Protein AF-A0AA91Q1W9-F1 (afdb_monomer_lite)

pLDDT: mean 85.33, std 10.31, range [51.16, 96.44]

Structure (mmCIF, N/CA/C/O backbone):
data_AF-A0AA91Q1W9-F1
#
_entry.id   AF-A0AA91Q1W9-F1
#
loop_
_atom_site.group_PDB
_atom_site.id
_atom_site.type_symbol
_atom_site.label_atom_id
_atom_site.label_alt_id
_atom_site.label_comp_id
_atom_site.label_asym_id
_atom_site.label_entity_id
_atom_site.label_seq_id
_atom_site.pdbx_PDB_ins_code
_atom_site.Cartn_x
_atom_site.Cartn_y
_atom_site.Cartn_z
_atom_site.occupancy
_atom_site.B_iso_or_equiv
_atom_site.auth_seq_id
_atom_site.auth_comp_id
_atom_site.auth_asym_id
_atom_site.auth_atom_id
_atom_site.pdbx_PDB_model_num
ATOM 1 N N . MET A 1 1 ? -7.727 -12.921 19.179 1.00 54.59 1 MET A N 1
ATOM 2 C CA . MET A 1 1 ? -7.807 -12.784 17.707 1.00 54.59 1 MET A CA 1
ATOM 3 C C . MET A 1 1 ? -8.054 -11.316 17.410 1.00 54.59 1 MET A C 1
ATOM 5 O O . MET A 1 1 ? -8.908 -10.741 18.074 1.00 54.59 1 MET A O 1
ATOM 9 N N . SER A 1 2 ? -7.271 -10.678 16.538 1.00 79.62 2 SER A N 1
ATOM 10 C CA . SER A 1 2 ? -7.453 -9.243 16.263 1.00 79.62 2 SER A CA 1
ATOM 11 C C . SER A 1 2 ? -8.726 -9.004 15.442 1.00 79.62 2 SER A C 1
ATOM 13 O O . SER A 1 2 ? -9.143 -9.869 14.672 1.00 79.62 2 SER A O 1
ATOM 15 N N . ARG A 1 3 ? -9.345 -7.824 15.573 1.00 85.56 3 ARG A N 1
ATOM 16 C CA . ARG A 1 3 ? -10.539 -7.447 14.789 1.00 85.56 3 ARG A CA 1
ATOM 17 C C . ARG A 1 3 ? -10.291 -7.540 13.273 1.00 85.56 3 ARG A C 1
ATOM 19 O O . ARG A 1 3 ? -11.150 -8.005 12.529 1.00 85.56 3 ARG A O 1
ATOM 26 N N . LEU A 1 4 ? -9.075 -7.211 12.827 1.00 86.50 4 LEU A N 1
ATOM 27 C CA . LEU A 1 4 ? -8.648 -7.368 11.432 1.00 86.50 4 LEU A CA 1
ATOM 28 C C . LEU A 1 4 ? -8.658 -8.835 10.977 1.00 86.50 4 LEU A C 1
ATOM 30 O O . LEU A 1 4 ? -9.157 -9.128 9.895 1.00 86.50 4 LEU A O 1
ATOM 34 N N . GLN A 1 5 ? -8.182 -9.769 11.811 1.00 84.12 5 GLN A N 1
ATOM 35 C CA . GLN A 1 5 ? -8.227 -11.205 11.501 1.00 84.12 5 GLN A CA 1
ATOM 36 C C . GLN A 1 5 ? -9.667 -11.715 11.360 1.00 84.12 5 GLN A C 1
ATOM 38 O O . GLN A 1 5 ? -9.945 -12.504 10.457 1.00 84.12 5 GLN A O 1
ATOM 43 N N . VAL A 1 6 ? -10.585 -11.239 12.210 1.00 88.12 6 VAL A N 1
ATOM 44 C CA . VAL A 1 6 ? -12.018 -11.569 12.115 1.00 88.12 6 VAL A CA 1
ATOM 45 C C . VAL A 1 6 ? -12.589 -11.101 10.775 1.00 88.12 6 VAL A C 1
ATOM 47 O O . VAL A 1 6 ? -13.261 -11.873 10.091 1.00 88.12 6 VAL A O 1
ATOM 50 N N . CYS A 1 7 ? -12.266 -9.877 10.349 1.00 89.38 7 CYS A N 1
ATOM 51 C CA . CYS A 1 7 ? -12.700 -9.345 9.055 1.00 89.38 7 CYS A CA 1
ATOM 52 C C . CYS A 1 7 ? -12.178 -10.185 7.885 1.00 89.38 7 CYS A C 1
ATOM 54 O O . CYS A 1 7 ? -12.946 -10.540 6.989 1.00 89.38 7 CYS A O 1
ATOM 56 N N . SER A 1 8 ? -10.897 -10.566 7.909 1.00 89.06 8 SER A N 1
ATOM 57 C CA . SER A 1 8 ? -10.326 -11.405 6.856 1.00 89.06 8 SER A CA 1
ATOM 58 C C . SER A 1 8 ? -10.985 -12.786 6.797 1.00 89.06 8 SER A C 1
ATOM 60 O O . SER A 1 8 ? -11.241 -13.296 5.708 1.00 89.06 8 SER A O 1
ATOM 62 N N . GLN A 1 9 ? -11.298 -13.390 7.948 1.00 89.19 9 GLN A N 1
ATOM 63 C CA . GLN A 1 9 ? -11.997 -14.678 8.015 1.00 89.19 9 GLN A CA 1
ATOM 64 C C . GLN A 1 9 ? -13.442 -14.584 7.518 1.00 89.19 9 GLN A C 1
ATOM 66 O O . GLN A 1 9 ? -13.890 -15.479 6.796 1.00 89.19 9 GLN A O 1
ATOM 71 N N . LYS A 1 10 ? -14.160 -13.504 7.852 1.00 92.00 10 LYS A N 1
ATOM 72 C CA . LYS A 1 10 ? -15.506 -13.231 7.324 1.00 92.00 10 LYS A CA 1
ATOM 73 C C . LYS A 1 10 ? -15.481 -13.103 5.801 1.00 92.00 10 LYS A C 1
ATOM 75 O O . LYS A 1 10 ? -16.259 -13.777 5.127 1.00 92.00 10 LYS A O 1
ATOM 80 N N . ALA A 1 11 ? -14.536 -12.332 5.261 1.00 92.31 11 ALA A N 1
ATOM 81 C CA . ALA A 1 11 ? -14.350 -12.190 3.820 1.00 92.31 11 ALA A CA 1
ATOM 82 C C . ALA A 1 11 ? -14.026 -13.539 3.154 1.00 92.31 11 ALA A C 1
ATOM 84 O O . ALA A 1 11 ? -14.711 -13.939 2.216 1.00 92.31 11 ALA A O 1
ATOM 85 N N . ALA A 1 12 ? -13.045 -14.285 3.672 1.00 91.56 12 ALA A N 1
ATOM 86 C CA . ALA A 1 12 ? -12.672 -15.595 3.136 1.00 91.56 12 ALA A CA 1
ATOM 87 C C . ALA A 1 12 ? -13.839 -16.598 3.175 1.00 91.56 12 ALA A C 1
ATOM 89 O O . ALA A 1 12 ? -14.065 -17.328 2.212 1.00 91.56 12 ALA A O 1
ATOM 90 N N . SER A 1 13 ? -14.624 -16.601 4.256 1.00 92.00 13 SER A N 1
ATOM 91 C CA . SER A 1 13 ? -15.801 -17.467 4.394 1.00 92.00 13 SER A CA 1
ATOM 92 C C . SER A 1 13 ? -16.900 -17.100 3.395 1.00 92.00 13 SER A C 1
ATOM 94 O O . SER A 1 13 ? -17.486 -17.989 2.775 1.00 92.00 13 SER A O 1
ATOM 96 N N . ALA A 1 14 ? -17.147 -15.803 3.184 1.00 92.94 14 ALA A N 1
ATOM 97 C CA . ALA A 1 14 ? -18.101 -15.322 2.187 1.00 92.94 14 ALA A CA 1
ATOM 98 C C . ALA A 1 14 ? -17.680 -15.715 0.762 1.00 92.94 14 ALA A C 1
ATOM 100 O O . ALA A 1 14 ? -18.503 -16.218 -0.007 1.00 92.94 14 ALA A O 1
ATOM 101 N N . ILE A 1 15 ? -16.392 -15.561 0.435 1.00 93.38 15 ILE A N 1
ATOM 102 C CA . ILE A 1 15 ? -15.821 -15.991 -0.848 1.00 93.38 15 ILE A CA 1
ATOM 103 C C . ILE A 1 15 ? -15.999 -17.501 -1.024 1.00 93.38 15 ILE A C 1
ATOM 105 O O . ILE A 1 15 ? -16.550 -17.931 -2.033 1.00 93.38 15 ILE A O 1
ATOM 109 N N . LYS A 1 16 ? -15.611 -18.303 -0.026 1.00 91.56 16 LYS A N 1
ATOM 110 C CA . LYS A 1 16 ? -15.709 -19.769 -0.061 1.00 91.56 16 LYS A CA 1
ATOM 111 C C . LYS A 1 16 ? -17.143 -20.270 -0.225 1.00 91.56 16 LYS A C 1
ATOM 113 O O . LYS A 1 16 ? -17.362 -21.252 -0.925 1.00 91.56 16 LYS A O 1
ATOM 118 N N . SER A 1 17 ? -18.104 -19.612 0.420 1.00 92.69 17 SER A N 1
ATOM 119 C CA . SER A 1 17 ? -19.525 -19.961 0.333 1.00 92.69 17 SER A CA 1
ATOM 120 C C . SER A 1 17 ? -20.112 -19.660 -1.051 1.00 92.69 17 SER A C 1
ATOM 122 O O . SER A 1 17 ? -20.881 -20.460 -1.579 1.00 92.69 17 SER A O 1
ATOM 124 N N . LYS A 1 18 ? -19.750 -18.518 -1.652 1.00 93.06 18 LYS A N 1
ATOM 125 C CA . LYS A 1 18 ? -20.304 -18.071 -2.941 1.00 93.06 18 LYS A CA 1
ATOM 126 C C . LYS A 1 18 ? -19.566 -18.611 -4.162 1.00 93.06 18 LYS A C 1
ATOM 128 O O . LYS A 1 18 ? -20.199 -18.776 -5.200 1.00 93.06 18 LYS A O 1
ATOM 133 N N . PHE A 1 19 ? -18.272 -18.885 -4.032 1.00 91.44 19 PHE A N 1
ATOM 134 C CA . PHE A 1 19 ? -17.417 -19.402 -5.098 1.00 91.44 19 PHE A CA 1
ATOM 135 C C . PHE A 1 19 ? -16.536 -20.551 -4.582 1.00 91.44 19 PHE A C 1
ATOM 137 O O . PHE A 1 19 ? -15.323 -20.377 -4.393 1.00 91.44 19 PHE A O 1
ATOM 144 N N . PRO A 1 20 ? -17.116 -21.734 -4.307 1.00 88.44 20 PRO A N 1
ATOM 145 C CA . PRO A 1 20 ? -16.368 -22.881 -3.798 1.00 88.44 20 PRO A CA 1
ATOM 146 C C . PRO A 1 20 ? -15.177 -23.271 -4.683 1.00 88.44 20 PRO A C 1
ATOM 148 O O . PRO A 1 20 ? -14.138 -23.684 -4.165 1.00 88.44 20 PRO A O 1
ATOM 151 N N . GLU A 1 21 ? -15.298 -23.078 -5.997 1.00 88.12 21 GLU A N 1
ATOM 152 C CA . GLU A 1 21 ? -14.270 -23.349 -7.001 1.00 88.12 21 GLU A CA 1
ATOM 153 C C . GLU A 1 21 ? -13.035 -22.448 -6.879 1.00 88.12 21 GLU A C 1
ATOM 155 O O . GLU A 1 21 ? -11.972 -22.786 -7.394 1.00 88.12 21 GLU A O 1
ATOM 160 N N . LEU A 1 22 ? -13.129 -21.300 -6.197 1.00 89.06 22 LEU A N 1
ATOM 161 C CA . LEU A 1 22 ? -11.956 -20.455 -5.957 1.00 89.06 22 LEU A CA 1
ATOM 162 C C . LEU A 1 22 ? -11.038 -21.020 -4.879 1.00 89.06 22 LEU A C 1
ATOM 164 O O . LEU A 1 22 ? -9.878 -20.633 -4.843 1.00 89.06 22 LEU A O 1
ATOM 168 N N . ASN A 1 23 ? -11.504 -21.944 -4.034 1.00 83.62 23 ASN A N 1
ATOM 169 C CA . ASN A 1 23 ? -10.639 -22.554 -3.018 1.00 83.62 23 ASN A CA 1
ATOM 170 C C . ASN A 1 23 ? -9.586 -23.486 -3.620 1.00 83.62 23 ASN A C 1
ATOM 172 O O . ASN A 1 23 ? -8.548 -23.685 -3.004 1.00 83.62 23 ASN A O 1
ATOM 176 N N . SER A 1 24 ? -9.865 -24.083 -4.782 1.00 84.81 24 SER A N 1
ATOM 177 C CA . SER A 1 24 ? -8.887 -24.900 -5.503 1.00 84.81 24 SER A CA 1
ATOM 178 C C . SER A 1 24 ? -8.031 -24.073 -6.458 1.00 84.81 24 SER A C 1
ATOM 180 O O . SER A 1 24 ? -6.938 -24.495 -6.783 1.00 84.81 24 SER A O 1
ATOM 182 N N . ARG A 1 25 ? -8.520 -22.909 -6.911 1.00 87.81 25 ARG A N 1
ATOM 183 C CA . ARG A 1 25 ? -7.816 -22.048 -7.880 1.00 87.81 25 ARG A CA 1
ATOM 184 C C . ARG A 1 25 ? -6.869 -21.042 -7.236 1.00 87.81 25 ARG A C 1
ATOM 186 O O . ARG A 1 25 ? -5.937 -20.568 -7.888 1.00 87.81 25 ARG A O 1
ATOM 193 N N . TYR A 1 26 ? -7.173 -20.651 -6.002 1.00 88.94 26 TYR A N 1
ATOM 194 C CA . TYR A 1 26 ? -6.469 -19.606 -5.279 1.00 88.94 26 TYR A CA 1
ATOM 195 C C . TYR A 1 26 ? -5.996 -20.100 -3.916 1.00 88.94 26 TYR A C 1
ATOM 197 O O . TYR A 1 26 ? -6.785 -20.612 -3.120 1.00 88.94 26 TYR A O 1
ATOM 205 N N . ASP A 1 27 ? -4.728 -19.840 -3.622 1.00 86.50 27 ASP A N 1
ATOM 206 C CA . ASP A 1 27 ? -4.160 -19.969 -2.290 1.00 86.50 27 ASP A CA 1
ATOM 207 C C . ASP A 1 27 ? -4.402 -18.670 -1.520 1.00 86.50 27 ASP A C 1
ATOM 209 O O . ASP A 1 27 ? -3.945 -17.588 -1.897 1.00 86.50 27 ASP A O 1
ATOM 213 N N . TRP A 1 28 ? -5.188 -18.768 -0.448 1.00 86.06 28 TRP A N 1
ATOM 214 C CA . TRP A 1 28 ? -5.606 -17.620 0.352 1.00 86.06 28 TRP A CA 1
ATOM 215 C C . TRP A 1 28 ? -4.683 -17.415 1.561 1.00 86.06 28 TRP A C 1
ATOM 217 O O . TRP A 1 28 ? -4.539 -18.289 2.422 1.00 86.06 28 TRP A O 1
ATOM 227 N N . HIS A 1 29 ? -4.100 -16.223 1.648 1.00 83.62 29 HIS A N 1
ATOM 228 C CA . HIS A 1 29 ? -3.150 -15.788 2.666 1.00 83.62 29 HIS A CA 1
ATOM 229 C C . HIS A 1 29 ? -3.719 -14.622 3.469 1.00 83.62 29 HIS A C 1
ATOM 231 O O . HIS A 1 29 ? -4.164 -13.624 2.906 1.00 83.62 29 HIS A O 1
ATOM 237 N N . PHE A 1 30 ? -3.673 -14.727 4.794 1.00 79.12 30 PHE A N 1
ATOM 238 C CA . PHE A 1 30 ? -4.097 -13.664 5.700 1.00 79.12 30 PHE A CA 1
ATOM 239 C C . PHE A 1 30 ? -2.894 -12.818 6.114 1.00 79.12 30 PHE A C 1
ATOM 241 O O . PHE A 1 30 ? -1.876 -13.370 6.538 1.00 79.12 30 PHE A O 1
ATOM 248 N N . ALA A 1 31 ? -3.027 -11.493 6.079 1.00 68.88 31 ALA A N 1
ATOM 249 C CA . ALA A 1 31 ? -2.034 -10.623 6.696 1.00 68.88 31 ALA A CA 1
ATOM 250 C C . ALA A 1 31 ? -1.954 -10.927 8.208 1.00 68.88 31 ALA A C 1
ATOM 252 O O . ALA A 1 31 ? -2.976 -11.049 8.888 1.00 68.88 31 ALA A O 1
ATOM 253 N N . GLY A 1 32 ? -0.740 -11.107 8.732 1.00 62.75 32 GLY A N 1
ATOM 254 C CA . GLY A 1 32 ? -0.496 -11.519 10.117 1.00 62.75 32 GLY A CA 1
ATOM 255 C C . GLY A 1 32 ? -0.615 -13.025 10.393 1.00 62.75 32 GLY A C 1
ATOM 256 O O . GLY A 1 32 ? -0.439 -13.434 11.540 1.00 62.75 32 GLY A O 1
ATOM 257 N N . ALA A 1 33 ? -0.894 -13.870 9.393 1.00 64.19 33 ALA A N 1
ATOM 258 C CA . ALA A 1 33 ? -0.722 -15.313 9.547 1.00 64.19 33 ALA A CA 1
ATOM 259 C C . ALA A 1 33 ? 0.753 -15.683 9.334 1.00 64.19 33 ALA A C 1
ATOM 261 O O . ALA A 1 33 ? 1.313 -15.438 8.269 1.00 64.19 33 ALA A O 1
ATOM 262 N N . ASN A 1 34 ? 1.380 -16.321 10.326 1.00 56.62 34 ASN A N 1
ATOM 263 C CA . ASN A 1 34 ? 2.721 -16.891 10.179 1.00 56.62 34 ASN A CA 1
ATOM 264 C C . ASN A 1 34 ? 2.658 -18.135 9.281 1.00 56.62 34 ASN A C 1
ATOM 266 O O . ASN A 1 34 ? 2.634 -19.263 9.772 1.00 56.62 34 ASN A O 1
ATOM 270 N N . ARG A 1 35 ? 2.590 -17.944 7.958 1.00 58.09 35 ARG A N 1
ATOM 271 C CA . ARG A 1 35 ? 2.769 -19.029 6.988 1.00 58.09 35 ARG A CA 1
ATOM 272 C C . ARG A 1 35 ? 4.131 -18.899 6.298 1.00 58.09 35 ARG A C 1
ATOM 274 O O . ARG A 1 35 ? 4.449 -17.819 5.799 1.00 58.09 35 ARG A O 1
ATOM 281 N N . PRO A 1 36 ? 4.929 -19.983 6.264 1.00 51.16 36 PRO A N 1
ATOM 282 C CA . PRO A 1 36 ? 6.266 -19.963 5.679 1.00 51.16 36 PRO A CA 1
ATOM 283 C C . PRO A 1 36 ? 6.252 -20.038 4.149 1.00 51.16 36 PRO A C 1
ATOM 285 O O . PRO A 1 36 ? 7.268 -19.744 3.527 1.00 51.16 36 PRO A O 1
ATOM 288 N N . VAL A 1 37 ? 5.132 -20.441 3.537 1.00 53.44 37 VAL A N 1
ATOM 289 C CA . VAL A 1 37 ? 5.107 -20.775 2.111 1.00 53.44 37 VAL A CA 1
ATOM 290 C C . VAL A 1 37 ? 4.443 -19.683 1.290 1.00 53.44 37 VAL A C 1
ATOM 292 O O . VAL A 1 37 ? 3.302 -19.286 1.533 1.00 53.44 37 VAL A O 1
ATOM 295 N N . VAL A 1 38 ? 5.217 -19.210 0.326 1.00 57.66 38 VAL A N 1
ATOM 296 C CA . VAL A 1 38 ? 4.879 -18.176 -0.635 1.00 57.66 38 VAL A CA 1
ATOM 297 C C . VAL A 1 38 ? 4.516 -18.892 -1.935 1.00 57.66 38 VAL A C 1
ATOM 299 O O . VAL A 1 38 ? 5.394 -19.476 -2.570 1.00 57.66 38 VAL A O 1
ATOM 302 N N . PHE A 1 39 ? 3.238 -18.896 -2.309 1.00 61.88 39 PHE A N 1
ATOM 303 C CA . PHE A 1 39 ? 2.753 -19.595 -3.499 1.00 61.88 39 PHE A CA 1
ATOM 304 C C . PHE A 1 39 ? 2.248 -18.580 -4.515 1.00 61.88 39 PHE A C 1
ATOM 306 O O . PHE A 1 39 ? 1.085 -18.214 -4.505 1.00 61.88 39 PHE A O 1
ATOM 313 N N . GLY A 1 40 ? 3.117 -18.134 -5.422 1.00 65.56 40 GLY A N 1
ATOM 314 C CA . GLY A 1 40 ? 2.685 -17.309 -6.546 1.00 65.56 40 GLY A CA 1
ATOM 315 C C . GLY A 1 40 ? 3.625 -16.169 -6.903 1.00 65.56 40 GLY A C 1
ATOM 316 O O . GLY A 1 40 ? 4.643 -15.895 -6.261 1.00 65.56 40 GLY A O 1
ATOM 317 N N . ARG A 1 41 ? 3.286 -15.505 -8.013 1.00 70.88 41 ARG A N 1
ATOM 318 C CA . ARG A 1 41 ? 4.109 -14.440 -8.598 1.00 70.88 41 ARG A CA 1
ATOM 319 C C . ARG A 1 41 ? 4.202 -13.217 -7.687 1.00 70.88 41 ARG A C 1
ATOM 321 O O . ARG A 1 41 ? 5.246 -12.573 -7.682 1.00 70.88 41 ARG A O 1
ATOM 328 N N . PHE A 1 42 ? 3.131 -12.881 -6.960 1.00 74.31 42 PHE A N 1
ATOM 329 C CA . PHE A 1 42 ? 3.134 -11.722 -6.066 1.00 74.31 42 PHE A CA 1
ATOM 330 C C . PHE A 1 42 ? 4.014 -11.999 -4.856 1.00 74.31 42 PHE A C 1
ATOM 332 O O . PHE A 1 42 ? 4.866 -11.178 -4.520 1.00 74.31 42 PHE A O 1
ATOM 339 N 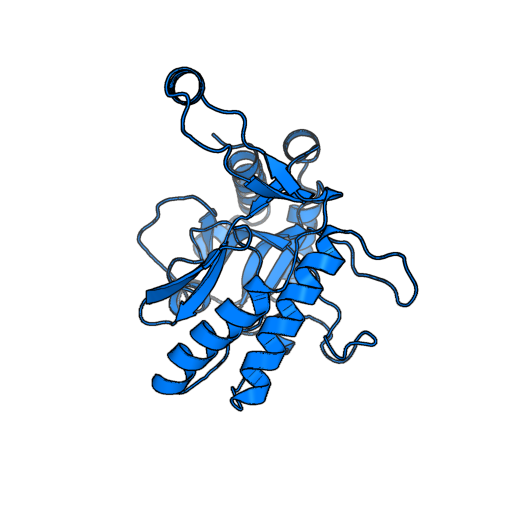N . GLY A 1 43 ? 3.850 -13.167 -4.251 1.00 69.75 43 GLY A N 1
ATOM 340 C CA . GLY A 1 43 ? 4.653 -13.606 -3.138 1.00 69.75 43 GLY A CA 1
ATOM 341 C C . GLY A 1 43 ? 6.152 -13.638 -3.463 1.00 69.75 43 GLY A C 1
ATOM 342 O O . GLY A 1 43 ? 6.954 -13.123 -2.684 1.00 69.75 43 GLY A O 1
ATOM 343 N N . TYR A 1 44 ? 6.533 -14.157 -4.637 1.00 72.56 44 TYR A N 1
ATOM 344 C CA . TYR A 1 44 ? 7.936 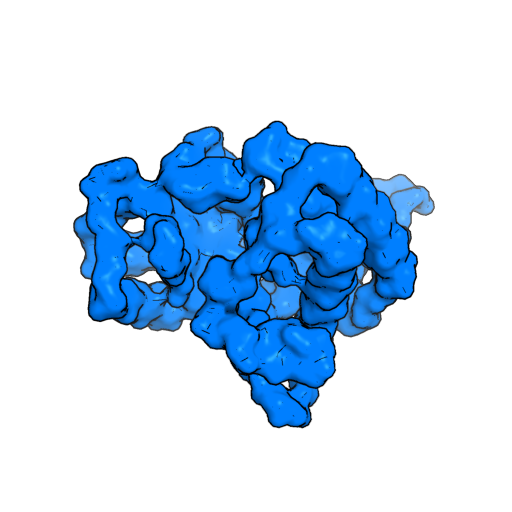-14.206 -5.070 1.00 72.56 44 TYR A CA 1
ATOM 345 C C . TYR A 1 44 ? 8.577 -12.815 -5.188 1.00 72.56 44 TYR A C 1
ATOM 347 O O . TYR A 1 44 ? 9.738 -12.627 -4.837 1.00 72.56 44 TYR A O 1
ATOM 355 N N . THR A 1 45 ? 7.830 -11.815 -5.665 1.00 68.50 45 THR A N 1
ATOM 356 C CA . THR A 1 45 ? 8.353 -10.447 -5.803 1.00 68.50 45 THR A CA 1
ATOM 357 C C . THR A 1 45 ? 8.218 -9.607 -4.533 1.00 68.50 45 THR A C 1
ATOM 359 O O . THR A 1 45 ? 8.810 -8.537 -4.467 1.00 68.50 45 THR A O 1
ATOM 362 N N . ASN A 1 46 ? 7.451 -10.064 -3.538 1.00 70.81 46 ASN A N 1
ATOM 363 C CA . ASN A 1 46 ? 7.129 -9.318 -2.316 1.00 70.81 46 ASN A CA 1
ATOM 364 C C . ASN A 1 46 ? 7.365 -10.171 -1.057 1.00 70.81 46 ASN A C 1
ATOM 366 O O . ASN A 1 46 ? 6.537 -10.206 -0.138 1.00 70.81 46 ASN A O 1
ATOM 370 N N . VAL A 1 47 ? 8.496 -10.884 -1.024 1.00 68.75 47 VAL A N 1
ATOM 371 C CA . VAL A 1 47 ? 8.844 -11.812 0.060 1.00 68.75 47 VAL A CA 1
ATOM 372 C C . VAL A 1 47 ? 8.748 -11.112 1.421 1.00 68.75 47 VAL A C 1
ATOM 374 O O . VAL A 1 47 ? 9.336 -10.057 1.670 1.00 68.75 47 VAL A O 1
ATOM 377 N N . GLY A 1 48 ? 7.946 -11.696 2.312 1.00 66.50 48 GLY A N 1
ATOM 378 C CA . GLY A 1 48 ? 7.709 -11.194 3.665 1.00 66.50 48 GLY A CA 1
ATOM 379 C C . GLY A 1 48 ? 6.764 -9.991 3.781 1.00 66.50 48 GLY A C 1
ATOM 380 O O . GLY A 1 48 ? 6.388 -9.663 4.904 1.00 66.50 48 GLY A O 1
ATOM 381 N N . ALA A 1 49 ? 6.367 -9.328 2.687 1.00 68.56 49 ALA A N 1
ATOM 382 C CA . ALA A 1 49 ? 5.313 -8.305 2.724 1.00 68.56 49 ALA A CA 1
ATOM 383 C C . ALA A 1 49 ? 3.919 -8.951 2.772 1.00 68.56 49 ALA A C 1
ATOM 385 O O . ALA A 1 49 ? 3.001 -8.397 3.366 1.00 68.56 49 ALA A O 1
ATOM 386 N N . ILE A 1 50 ? 3.787 -10.170 2.235 1.00 70.19 50 ILE A N 1
ATOM 387 C CA . ILE A 1 50 ? 2.541 -10.956 2.238 1.00 70.19 50 ILE A CA 1
ATOM 388 C C . ILE A 1 50 ? 2.002 -11.231 3.655 1.00 70.19 50 ILE A C 1
ATOM 390 O O . ILE A 1 50 ? 0.796 -11.330 3.857 1.00 70.19 50 ILE A O 1
ATOM 394 N N . ASN A 1 51 ? 2.898 -11.302 4.643 1.00 68.12 51 ASN A N 1
ATOM 395 C CA . ASN A 1 51 ? 2.563 -11.600 6.036 1.00 68.12 51 ASN A CA 1
ATOM 396 C C . ASN A 1 51 ? 2.443 -10.337 6.905 1.00 68.12 51 ASN A C 1
ATOM 398 O O . ASN A 1 51 ? 2.020 -10.432 8.055 1.00 68.12 51 ASN A O 1
ATOM 402 N N . SER A 1 52 ? 2.808 -9.163 6.386 1.00 75.75 52 SER A N 1
ATOM 403 C CA . SER A 1 52 ? 2.855 -7.909 7.139 1.00 75.75 52 SER A CA 1
ATOM 404 C C . SER A 1 52 ? 1.725 -6.986 6.698 1.00 75.75 52 SER A C 1
ATOM 406 O O . SER A 1 52 ? 1.541 -6.744 5.507 1.00 75.75 52 SER A O 1
ATOM 408 N N . LEU A 1 53 ? 0.977 -6.447 7.661 1.00 81.81 53 LEU A N 1
ATOM 409 C CA . LEU A 1 53 ? 0.079 -5.323 7.402 1.00 81.81 53 LEU A CA 1
ATOM 410 C C . LEU A 1 53 ? 0.937 -4.113 7.022 1.00 81.81 53 LEU A C 1
ATOM 412 O O . LEU A 1 53 ? 1.790 -3.695 7.800 1.00 81.81 53 LEU A O 1
ATOM 416 N N . HIS A 1 54 ? 0.737 -3.590 5.817 1.00 87.25 54 HIS A N 1
ATOM 417 C CA . HIS A 1 54 ? 1.499 -2.465 5.289 1.00 87.25 54 HIS A CA 1
ATOM 418 C C . HIS A 1 54 ? 0.639 -1.620 4.350 1.00 87.25 54 HIS A C 1
ATOM 420 O O . HIS A 1 54 ? -0.383 -2.082 3.836 1.00 87.25 54 HIS A O 1
ATOM 426 N N . VAL A 1 55 ? 1.095 -0.391 4.116 1.00 92.25 55 VAL A N 1
ATOM 427 C CA . VAL A 1 55 ? 0.572 0.512 3.091 1.00 92.25 55 VAL A CA 1
ATOM 428 C C . VAL A 1 55 ? 1.641 0.644 2.018 1.00 92.25 55 VAL A C 1
ATOM 430 O O . VAL A 1 55 ? 2.745 1.115 2.292 1.00 92.25 55 VAL A O 1
ATOM 433 N N . SER A 1 56 ? 1.345 0.204 0.799 1.00 92.06 56 SER A N 1
ATOM 434 C CA . SER A 1 56 ? 2.254 0.412 -0.328 1.00 92.06 56 SER A CA 1
ATOM 435 C C . SER A 1 56 ? 2.246 1.889 -0.720 1.00 92.06 56 SER A C 1
ATOM 437 O O . SER A 1 56 ? 1.180 2.461 -0.945 1.00 92.06 56 SER A O 1
ATOM 439 N N . LEU A 1 57 ? 3.430 2.498 -0.803 1.00 94.38 57 LEU A N 1
ATOM 440 C CA . LEU A 1 57 ? 3.594 3.888 -1.244 1.00 94.38 57 LEU A CA 1
ATOM 441 C C . LEU A 1 57 ? 4.000 3.986 -2.716 1.00 94.38 57 LEU A C 1
ATOM 443 O O . LEU A 1 57 ? 3.597 4.917 -3.400 1.00 94.38 57 LEU A O 1
ATOM 447 N N . LEU A 1 58 ? 4.766 3.011 -3.206 1.00 92.44 58 LEU A N 1
ATOM 448 C CA . LEU A 1 58 ? 5.323 3.003 -4.555 1.00 92.44 58 LEU A CA 1
ATOM 449 C C . LEU A 1 58 ? 5.120 1.649 -5.243 1.00 92.44 58 LEU A C 1
ATOM 451 O O . LEU A 1 58 ? 5.052 0.618 -4.561 1.00 92.44 58 LEU A O 1
ATOM 455 N N . PRO A 1 59 ? 5.076 1.630 -6.589 1.00 90.56 59 PRO A N 1
ATOM 456 C CA . PRO A 1 59 ? 5.192 0.401 -7.353 1.00 90.56 59 PRO A CA 1
ATOM 457 C C . PRO A 1 59 ? 6.566 -0.245 -7.141 1.00 90.56 59 PRO A C 1
ATOM 459 O O . PRO A 1 59 ? 7.539 0.393 -6.733 1.00 90.56 59 PRO A O 1
ATOM 462 N N . ASN A 1 60 ? 6.661 -1.528 -7.488 1.00 89.81 60 ASN A N 1
ATOM 463 C CA . ASN A 1 60 ? 7.955 -2.196 -7.553 1.00 89.81 60 ASN A CA 1
ATOM 464 C C . ASN A 1 60 ? 8.845 -1.498 -8.587 1.00 89.81 60 ASN A C 1
ATOM 466 O O . ASN A 1 60 ? 8.402 -1.227 -9.706 1.00 89.81 60 ASN A O 1
ATOM 470 N N . PHE A 1 61 ? 10.101 -1.263 -8.215 1.00 92.12 61 PHE A N 1
ATOM 471 C CA . PHE A 1 61 ? 11.095 -0.616 -9.061 1.00 92.12 61 PHE A CA 1
ATOM 472 C C . PHE A 1 61 ? 12.325 -1.503 -9.258 1.00 92.12 61 PHE A C 1
ATOM 474 O O . PHE A 1 61 ? 12.622 -2.384 -8.445 1.00 92.12 61 PHE A O 1
ATOM 481 N N . TYR A 1 62 ? 13.045 -1.263 -10.348 1.00 91.75 62 TYR A N 1
ATOM 482 C CA . TYR A 1 62 ? 14.309 -1.904 -10.672 1.00 91.75 62 TYR A CA 1
ATOM 483 C C . TYR A 1 62 ? 15.460 -0.910 -10.516 1.00 91.75 62 TYR A C 1
ATOM 485 O O . TYR A 1 62 ? 15.370 0.252 -10.916 1.00 91.75 62 TYR A O 1
ATOM 493 N N . THR A 1 63 ? 16.547 -1.371 -9.898 1.00 90.75 63 THR A N 1
ATOM 494 C CA . THR A 1 63 ? 17.756 -0.574 -9.699 1.00 90.75 63 THR A CA 1
ATOM 495 C C . THR A 1 63 ? 18.979 -1.468 -9.508 1.00 90.75 63 THR A C 1
ATOM 497 O O . THR A 1 63 ? 18.871 -2.634 -9.118 1.00 90.75 63 THR A O 1
ATOM 500 N N . GLU A 1 64 ? 20.162 -0.906 -9.735 1.00 89.19 64 GLU A N 1
ATOM 501 C CA . GLU A 1 64 ? 21.435 -1.565 -9.458 1.00 89.19 64 GLU A CA 1
ATOM 502 C C . GLU A 1 64 ? 21.698 -1.635 -7.945 1.00 89.19 64 GLU A C 1
ATOM 504 O O . GLU A 1 64 ? 21.343 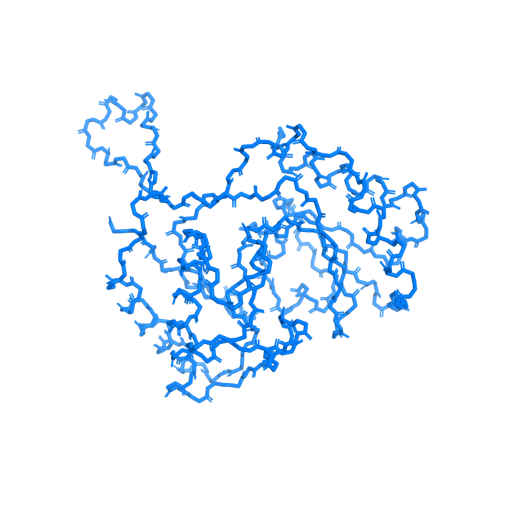-0.736 -7.177 1.00 89.19 64 GLU A O 1
ATOM 509 N N . LYS A 1 65 ? 22.389 -2.688 -7.490 1.00 84.88 65 LYS A N 1
ATOM 510 C CA . LYS A 1 65 ? 22.627 -2.938 -6.055 1.00 84.88 65 LYS A CA 1
ATOM 511 C C . LYS A 1 65 ? 23.257 -1.746 -5.319 1.00 84.88 65 LYS A C 1
ATOM 513 O O . LYS A 1 65 ? 22.892 -1.482 -4.176 1.00 84.88 65 LYS A O 1
ATOM 518 N N . HIS A 1 66 ? 24.198 -1.036 -5.946 1.00 85.75 66 HIS A N 1
ATOM 519 C CA . HIS A 1 66 ? 24.863 0.109 -5.315 1.00 85.75 66 HIS A CA 1
ATOM 520 C C . HIS A 1 66 ? 23.921 1.315 -5.162 1.00 85.75 66 HIS A C 1
ATOM 522 O O . HIS A 1 66 ? 23.964 1.992 -4.134 1.00 85.75 66 HIS A O 1
ATOM 528 N N . ARG A 1 67 ? 23.009 1.527 -6.122 1.00 90.75 67 ARG A N 1
ATOM 529 C CA . ARG A 1 67 ? 21.997 2.590 -6.070 1.00 90.75 67 ARG A CA 1
ATOM 530 C C . ARG A 1 67 ? 20.953 2.319 -4.998 1.00 90.75 67 ARG A C 1
ATOM 532 O O . ARG A 1 67 ? 20.545 3.250 -4.321 1.00 90.75 67 ARG A O 1
ATOM 539 N N . PHE A 1 68 ? 20.595 1.057 -4.746 1.00 89.31 68 PHE A N 1
ATOM 540 C CA . PHE A 1 68 ? 19.668 0.702 -3.662 1.00 89.31 68 PHE A CA 1
ATOM 541 C C . PHE A 1 68 ? 20.117 1.238 -2.290 1.00 89.31 68 PHE A C 1
ATOM 543 O O . PHE A 1 68 ? 19.322 1.808 -1.539 1.00 89.31 68 PHE A O 1
ATOM 550 N N . SER A 1 69 ? 21.407 1.109 -1.967 1.00 89.19 69 SER A N 1
ATOM 551 C CA . SER A 1 69 ? 21.973 1.662 -0.729 1.00 89.19 69 SER A CA 1
ATOM 552 C C . SER A 1 69 ? 21.911 3.192 -0.690 1.00 89.19 69 SER A C 1
ATOM 554 O O . SER A 1 69 ? 21.673 3.769 0.372 1.00 89.19 69 SER A O 1
ATOM 556 N N . GLN A 1 70 ? 22.088 3.846 -1.840 1.00 92.75 70 GLN A N 1
ATOM 557 C CA . GLN A 1 70 ? 22.001 5.299 -1.972 1.00 92.75 70 GLN A CA 1
ATOM 558 C C . GLN A 1 70 ? 20.559 5.803 -1.826 1.00 92.75 70 GLN A C 1
ATOM 560 O O . GLN A 1 70 ? 20.331 6.731 -1.053 1.00 92.75 70 GLN A O 1
ATOM 565 N N . ILE A 1 71 ? 19.583 5.136 -2.460 1.00 93.50 71 ILE A N 1
ATOM 566 C CA . ILE A 1 71 ? 18.142 5.401 -2.292 1.00 93.50 71 ILE A CA 1
ATOM 567 C C . ILE A 1 71 ? 17.792 5.364 -0.808 1.00 93.50 71 ILE A C 1
ATOM 569 O O . ILE A 1 71 ? 17.223 6.314 -0.280 1.00 93.50 71 ILE A O 1
ATOM 573 N N . ARG A 1 72 ? 18.195 4.297 -0.104 1.00 92.00 72 ARG A N 1
ATOM 574 C CA . ARG A 1 72 ? 17.965 4.161 1.339 1.00 92.00 72 ARG A CA 1
ATOM 575 C C . ARG A 1 72 ? 18.528 5.348 2.124 1.00 92.00 72 ARG A C 1
ATOM 577 O O . ARG A 1 72 ? 17.847 5.867 3.007 1.00 92.00 72 ARG A O 1
ATOM 584 N N . ALA A 1 73 ? 19.777 5.735 1.865 1.00 92.69 73 ALA A N 1
ATOM 585 C CA . ALA A 1 73 ? 20.439 6.809 2.602 1.00 92.69 73 ALA A CA 1
ATOM 586 C C . ALA A 1 73 ? 19.767 8.168 2.356 1.00 92.69 73 ALA A C 1
ATOM 588 O O . ALA A 1 73 ? 19.512 8.908 3.310 1.00 92.69 73 ALA A O 1
ATOM 589 N N . ASN A 1 74 ? 19.437 8.465 1.099 1.00 94.38 74 ASN A N 1
ATOM 590 C CA . ASN A 1 74 ? 18.762 9.702 0.732 1.00 94.38 74 ASN A CA 1
ATOM 591 C C . ASN A 1 74 ? 17.348 9.754 1.310 1.00 94.38 74 ASN A C 1
ATOM 593 O O . ASN A 1 74 ? 16.980 10.747 1.932 1.00 94.38 74 ASN A O 1
ATOM 597 N N . LEU A 1 75 ? 16.594 8.659 1.200 1.00 94.44 75 LEU A N 1
ATOM 598 C CA . LEU A 1 75 ? 15.244 8.563 1.741 1.00 94.44 75 LEU A CA 1
ATOM 599 C C . LEU A 1 75 ? 15.247 8.718 3.263 1.00 94.44 75 LEU A C 1
ATOM 601 O O . LEU A 1 75 ? 14.444 9.472 3.799 1.00 94.44 75 LEU A O 1
ATOM 605 N N . LYS A 1 76 ? 16.203 8.098 3.970 1.00 94.56 76 LYS A N 1
ATOM 606 C CA . LYS A 1 76 ? 16.361 8.293 5.420 1.00 94.56 76 LYS A CA 1
ATOM 607 C C . LYS A 1 76 ? 16.579 9.767 5.771 1.00 94.56 76 LYS A C 1
ATOM 609 O O . LYS A 1 76 ? 15.992 10.254 6.734 1.00 94.56 76 LYS A O 1
ATOM 614 N N . ARG A 1 77 ? 17.407 10.481 5.001 1.00 93.44 77 ARG A N 1
ATOM 615 C CA . ARG A 1 77 ? 17.640 11.920 5.195 1.00 93.44 77 ARG A CA 1
ATOM 616 C C . ARG A 1 77 ? 16.368 12.723 4.931 1.00 93.44 77 ARG A C 1
ATOM 618 O O . ARG A 1 77 ? 16.001 13.527 5.778 1.00 93.44 77 ARG A O 1
ATOM 625 N N . ALA A 1 78 ? 15.695 12.472 3.814 1.00 92.94 78 ALA A N 1
ATOM 626 C CA . ALA A 1 78 ? 14.483 13.176 3.414 1.00 92.94 78 ALA A CA 1
ATOM 627 C C . ALA A 1 78 ? 13.349 12.999 4.438 1.00 92.94 78 ALA A C 1
ATOM 629 O O . ALA A 1 78 ? 12.803 13.980 4.930 1.00 92.94 78 ALA A O 1
ATOM 630 N N . VAL A 1 79 ? 13.078 11.758 4.854 1.00 92.38 79 VAL A N 1
ATOM 631 C CA . VAL A 1 79 ? 12.064 11.441 5.875 1.00 92.38 79 VAL A CA 1
ATOM 632 C C . VAL A 1 79 ? 12.378 12.119 7.205 1.00 92.38 79 VAL A C 1
ATOM 634 O O . VAL A 1 79 ? 11.478 12.622 7.865 1.00 92.38 79 VAL A O 1
ATOM 637 N N . SER A 1 80 ? 13.657 12.221 7.578 1.00 90.31 80 SER A N 1
ATOM 638 C CA . SER A 1 80 ? 14.052 12.871 8.831 1.00 90.31 80 SER A CA 1
ATOM 639 C C . SER A 1 80 ? 13.748 14.376 8.893 1.00 90.31 80 SER A C 1
ATOM 641 O O . SER A 1 80 ? 13.845 14.955 9.976 1.00 90.31 80 SER A O 1
ATOM 643 N N . LEU A 1 81 ? 13.431 15.010 7.760 1.00 90.06 81 LEU A N 1
ATOM 644 C CA . LEU A 1 81 ? 13.062 16.425 7.670 1.00 90.06 81 LEU A CA 1
ATOM 645 C C . LEU A 1 81 ? 11.546 16.643 7.740 1.00 90.06 81 LEU A C 1
ATOM 647 O O . LEU A 1 81 ? 11.102 17.784 7.844 1.00 90.06 81 LEU A O 1
ATOM 651 N N . ILE A 1 82 ? 10.756 15.570 7.692 1.00 89.31 82 ILE A N 1
ATOM 652 C CA . ILE A 1 82 ? 9.300 15.635 7.742 1.00 89.31 82 ILE A CA 1
ATOM 653 C C . ILE A 1 82 ? 8.824 15.409 9.168 1.00 89.31 82 ILE A C 1
ATOM 655 O O . ILE A 1 82 ? 9.170 14.420 9.811 1.00 89.31 82 ILE A O 1
ATOM 659 N N . SER A 1 83 ? 7.969 16.312 9.635 1.00 86.38 83 SER A N 1
ATOM 660 C CA . SER A 1 83 ? 7.195 16.109 10.854 1.00 86.38 83 SER A CA 1
ATOM 661 C C . SER A 1 83 ? 5.834 15.516 10.484 1.00 86.38 83 SER A C 1
ATOM 663 O O . SER A 1 83 ? 5.128 16.115 9.666 1.00 86.38 83 SER A O 1
ATOM 665 N N . PRO A 1 84 ? 5.429 14.374 11.068 1.00 87.25 84 PRO A N 1
ATOM 666 C CA . PRO A 1 84 ? 4.074 13.864 10.902 1.00 87.25 84 PRO A CA 1
ATOM 667 C C . PRO A 1 84 ? 3.031 14.907 11.337 1.00 87.25 84 PRO A C 1
ATOM 669 O O . PRO A 1 84 ? 3.274 15.634 12.306 1.00 87.25 84 PRO A O 1
ATOM 672 N N . PRO A 1 85 ? 1.863 14.985 10.674 1.00 87.69 85 PRO A N 1
ATOM 673 C CA . PRO A 1 85 ? 0.770 15.838 11.128 1.00 87.69 85 PRO A CA 1
ATOM 674 C C . PRO A 1 85 ? 0.388 15.516 12.578 1.00 87.69 85 PRO A C 1
ATOM 676 O O . PRO A 1 85 ? 0.178 14.352 12.918 1.00 87.69 85 PRO A O 1
ATOM 679 N N . GLY A 1 86 ? 0.264 16.542 13.428 1.00 87.25 86 GLY A N 1
ATOM 680 C CA . GLY A 1 86 ? -0.011 16.358 14.860 1.00 87.25 86 GLY A CA 1
ATOM 681 C C . GLY A 1 86 ? -1.314 15.605 15.147 1.00 87.25 86 GLY A C 1
ATOM 682 O O . GLY A 1 86 ? -1.388 14.858 16.112 1.00 87.25 86 GLY A O 1
ATOM 683 N N . GLU A 1 87 ? -2.308 15.731 14.266 1.00 90.50 87 GLU A N 1
ATOM 684 C CA . GLU A 1 87 ? -3.586 15.007 14.334 1.00 90.50 87 GLU A CA 1
ATOM 685 C C . GLU A 1 87 ? -3.464 13.487 14.117 1.00 90.50 87 GLU A C 1
ATOM 687 O O . GLU A 1 87 ? -4.337 12.737 14.551 1.00 90.50 87 GLU A O 1
ATOM 692 N N . LEU A 1 88 ? -2.385 13.026 13.474 1.00 91.88 88 LEU A N 1
ATOM 693 C CA . LEU A 1 88 ? -2.090 11.603 13.279 1.00 91.88 88 LEU A CA 1
ATOM 694 C C . LEU A 1 88 ? -1.151 11.048 14.354 1.00 91.88 88 LEU A C 1
ATOM 696 O O . LEU A 1 88 ? -1.039 9.833 14.500 1.00 91.88 88 LEU A O 1
ATOM 700 N N . LEU A 1 89 ? -0.444 11.915 15.080 1.00 91.62 89 LEU A N 1
ATOM 701 C CA . LEU A 1 89 ? 0.554 11.503 16.056 1.00 91.62 89 LEU A CA 1
ATOM 702 C C . LEU A 1 89 ? -0.131 11.035 17.342 1.00 91.62 89 LEU A C 1
ATOM 704 O O . LEU A 1 89 ? -0.886 11.776 17.966 1.00 91.62 89 LEU A O 1
ATOM 708 N N . GLN A 1 90 ? 0.166 9.809 17.750 1.00 89.06 90 GLN A N 1
ATOM 709 C CA . GLN A 1 90 ? -0.334 9.204 18.977 1.00 89.06 90 GLN A CA 1
ATOM 710 C C . GLN A 1 90 ? 0.836 8.726 19.840 1.00 89.06 90 GLN A C 1
ATOM 712 O O . GLN A 1 90 ? 1.931 8.441 19.348 1.00 89.06 90 GLN A O 1
ATOM 717 N N . GLU A 1 91 ? 0.605 8.655 21.148 1.00 85.69 91 GLU A N 1
ATOM 718 C CA . GLU A 1 91 ? 1.552 8.115 22.120 1.00 85.69 91 GLU A CA 1
ATOM 719 C C . GLU A 1 91 ? 1.011 6.804 22.673 1.00 85.69 91 GLU A C 1
ATOM 721 O O . GLU A 1 91 ? -0.124 6.734 23.140 1.00 85.69 91 GLU A O 1
ATOM 726 N N . GLN A 1 92 ? 1.839 5.763 22.660 1.00 78.62 92 GLN A N 1
ATOM 727 C CA . GLN A 1 92 ? 1.499 4.508 23.304 1.00 78.62 92 GLN A CA 1
ATOM 728 C C . GLN A 1 92 ? 1.458 4.727 24.814 1.00 78.62 92 GLN A C 1
ATOM 730 O O . GLN A 1 92 ? 2.395 5.278 25.404 1.00 78.62 92 GLN A O 1
ATOM 735 N N . GLU A 1 93 ? 0.374 4.287 25.451 1.00 70.56 93 GLU A N 1
ATOM 736 C CA . GLU A 1 93 ? 0.319 4.277 26.905 1.00 70.56 93 GLU A CA 1
ATOM 737 C C . GLU A 1 93 ? 1.446 3.396 27.451 1.00 70.56 93 GLU A C 1
ATOM 739 O O . GLU A 1 93 ? 1.596 2.236 27.065 1.00 70.56 93 GLU A O 1
ATOM 744 N N . ALA A 1 94 ? 2.247 3.962 28.354 1.00 65.75 94 ALA A N 1
ATOM 745 C CA . ALA A 1 94 ? 3.295 3.231 29.050 1.00 65.75 94 ALA A CA 1
ATOM 746 C C . ALA A 1 94 ? 2.680 2.027 29.780 1.00 65.75 94 ALA A C 1
ATOM 748 O O . ALA A 1 94 ? 1.691 2.184 30.510 1.00 65.75 94 ALA A O 1
ATOM 749 N N . SER A 1 95 ? 3.266 0.837 29.615 1.00 69.69 95 SER A N 1
ATOM 750 C CA . SER A 1 95 ? 2.836 -0.331 30.382 1.00 69.69 95 SER A CA 1
ATOM 751 C C . SER A 1 95 ? 3.041 -0.089 31.883 1.00 69.69 95 SER A C 1
ATOM 753 O O . SER A 1 95 ? 3.791 0.799 32.293 1.00 69.69 95 SER A O 1
ATOM 755 N N . ALA A 1 96 ? 2.388 -0.878 32.742 1.00 69.69 96 ALA A N 1
ATOM 756 C CA . ALA A 1 96 ? 2.588 -0.768 34.191 1.00 69.69 96 ALA A CA 1
ATOM 757 C C . ALA A 1 96 ? 4.074 -0.908 34.586 1.00 69.69 96 ALA A C 1
ATOM 759 O O . ALA A 1 96 ? 4.538 -0.226 35.496 1.00 69.69 96 ALA A O 1
ATOM 760 N N . ILE A 1 97 ? 4.827 -1.729 33.846 1.00 65.44 97 ILE A N 1
ATOM 761 C CA . ILE A 1 97 ? 6.269 -1.926 34.022 1.00 65.44 97 ILE A CA 1
ATOM 762 C C . ILE A 1 97 ? 7.048 -0.684 33.559 1.00 65.44 97 ILE A C 1
ATOM 764 O O . ILE A 1 97 ? 7.920 -0.212 34.285 1.00 65.44 97 ILE A O 1
ATOM 768 N N . ASP A 1 98 ? 6.687 -0.094 32.416 1.00 64.56 98 ASP A N 1
ATOM 769 C CA . ASP A 1 98 ? 7.317 1.139 31.911 1.00 64.56 98 ASP A CA 1
ATOM 770 C C . ASP A 1 98 ? 7.052 2.343 32.821 1.00 64.56 98 ASP A C 1
ATOM 772 O O . ASP A 1 98 ? 7.886 3.232 32.942 1.00 64.56 98 ASP A O 1
ATOM 776 N N . LYS A 1 99 ? 5.902 2.376 33.504 1.00 65.88 99 LYS A N 1
ATOM 777 C CA . LYS A 1 99 ? 5.597 3.407 34.508 1.00 65.88 99 LYS A CA 1
ATOM 778 C C . LYS A 1 99 ? 6.476 3.274 35.756 1.00 65.88 99 LYS A C 1
ATOM 780 O O . LYS A 1 99 ? 6.824 4.287 36.357 1.00 65.88 99 LYS A O 1
ATOM 785 N N . MET A 1 100 ? 6.834 2.047 36.146 1.00 64.31 100 MET A N 1
ATOM 786 C CA . MET A 1 100 ? 7.747 1.788 37.269 1.00 64.31 100 MET A CA 1
ATOM 787 C C . MET A 1 100 ? 9.210 2.054 36.894 1.00 64.31 100 MET A C 1
ATOM 789 O O . MET A 1 100 ? 9.988 2.539 37.714 1.00 64.31 100 MET A O 1
ATOM 793 N N . LEU A 1 101 ? 9.581 1.779 35.644 1.00 65.75 101 LEU A N 1
ATOM 794 C CA . LEU A 1 101 ? 10.878 2.116 35.072 1.00 65.75 101 LEU A CA 1
ATOM 795 C C . LEU A 1 101 ? 10.819 3.545 34.519 1.00 65.75 101 LEU A C 1
ATOM 797 O O . LEU A 1 101 ? 10.670 3.747 33.320 1.00 65.75 101 LEU A O 1
ATOM 801 N N . SER A 1 102 ? 10.956 4.536 35.402 1.00 55.88 102 SER A N 1
ATOM 802 C CA . SER A 1 102 ? 10.828 5.996 35.192 1.00 55.88 102 SER A CA 1
ATOM 803 C C . SER A 1 102 ? 11.675 6.649 34.072 1.00 55.88 102 SER A C 1
ATOM 805 O O . SER A 1 102 ? 11.835 7.868 34.044 1.00 55.88 102 SER A O 1
ATOM 807 N N . LYS A 1 103 ? 12.233 5.872 33.138 1.00 58.16 103 LYS A N 1
ATOM 808 C CA . LYS A 1 103 ? 13.148 6.297 32.074 1.00 58.16 103 LYS A CA 1
ATOM 809 C C . LYS A 1 103 ? 12.746 5.875 30.661 1.00 58.16 103 LYS A C 1
ATOM 811 O O . LYS A 1 103 ? 13.489 6.200 29.738 1.00 58.16 103 LYS A O 1
ATOM 816 N N . HIS A 1 104 ? 11.626 5.182 30.452 1.00 57.81 104 HIS A N 1
ATOM 817 C CA . HIS A 1 104 ? 11.220 4.832 29.090 1.00 57.81 104 HIS A CA 1
ATOM 818 C C . HIS A 1 104 ? 10.364 5.944 28.465 1.00 57.81 104 HIS A C 1
ATOM 820 O O . HIS A 1 104 ? 9.242 6.178 28.920 1.00 57.81 104 HIS A O 1
ATOM 826 N N . PRO A 1 105 ? 10.875 6.668 27.446 1.00 63.16 105 PRO A N 1
ATOM 827 C CA . PRO A 1 105 ? 10.062 7.633 26.720 1.00 63.16 105 PRO A CA 1
ATOM 828 C C . PRO A 1 105 ? 8.877 6.906 26.078 1.00 63.16 105 PRO A C 1
ATOM 830 O O . PRO A 1 105 ? 9.031 5.815 25.525 1.00 63.16 105 PRO A O 1
ATOM 833 N N . LYS A 1 106 ? 7.686 7.508 26.164 1.00 72.25 106 LYS A N 1
ATOM 834 C CA . LYS A 1 106 ? 6.480 6.964 25.534 1.00 72.25 106 LYS A CA 1
ATOM 835 C C . LYS A 1 106 ? 6.728 6.796 24.038 1.00 72.25 106 LYS A C 1
ATOM 837 O O . LYS A 1 106 ? 7.122 7.750 23.363 1.00 72.25 106 LYS A O 1
ATOM 842 N N . LYS A 1 107 ? 6.493 5.589 23.523 1.00 80.50 107 LYS A N 1
ATOM 843 C CA . LYS A 1 107 ? 6.673 5.300 22.101 1.00 80.50 107 LYS A CA 1
ATOM 844 C C . LYS A 1 107 ? 5.607 6.048 21.302 1.00 80.50 107 LYS A C 1
ATOM 846 O O . LYS A 1 107 ? 4.416 5.847 21.520 1.00 80.50 107 LYS A O 1
ATOM 851 N N . LYS A 1 108 ? 6.036 6.912 20.386 1.00 86.56 108 LYS A N 1
ATOM 852 C CA . LYS A 1 108 ? 5.150 7.627 19.462 1.00 86.56 108 LYS A CA 1
ATOM 853 C C . LYS A 1 108 ? 4.934 6.814 18.190 1.00 86.56 108 LYS A C 1
ATOM 855 O O . LYS A 1 108 ? 5.843 6.117 17.743 1.00 86.56 108 LYS A O 1
ATOM 860 N N . PHE A 1 109 ? 3.747 6.923 17.608 1.00 90.12 109 PHE A N 1
ATOM 861 C CA . PHE A 1 109 ? 3.390 6.302 16.333 1.00 90.12 109 PHE A CA 1
ATOM 862 C C . PHE A 1 109 ? 2.402 7.182 15.560 1.00 90.12 109 PHE A C 1
ATOM 864 O O . PHE A 1 109 ? 1.786 8.092 16.115 1.00 90.12 109 PHE A O 1
ATOM 871 N N . ILE A 1 110 ? 2.277 6.929 14.261 1.00 92.38 110 ILE A N 1
ATOM 872 C CA . ILE A 1 110 ? 1.321 7.598 13.378 1.00 92.38 110 ILE A CA 1
ATOM 873 C C . ILE A 1 110 ? 0.114 6.680 13.248 1.00 92.38 110 ILE A C 1
ATOM 875 O O . ILE A 1 110 ? 0.252 5.552 12.783 1.00 92.38 110 ILE A O 1
ATOM 879 N N . SER A 1 111 ? -1.060 7.145 13.651 1.00 93.44 111 SER A N 1
ATOM 880 C CA . SER A 1 111 ? -2.289 6.360 13.605 1.00 93.44 111 SER A CA 1
ATOM 881 C C . SER A 1 111 ? -3.127 6.767 12.397 1.00 93.44 111 SER A C 1
ATOM 883 O O . SER A 1 111 ? -3.621 7.891 12.312 1.00 93.44 111 SER A O 1
ATOM 885 N N . LEU A 1 112 ? -3.253 5.862 11.428 1.00 93.56 112 LEU A N 1
ATOM 886 C CA . LEU A 1 112 ? -3.985 6.083 10.184 1.00 93.56 112 LEU A CA 1
ATOM 887 C C . LEU A 1 112 ? -5.405 5.545 10.328 1.00 93.56 112 LEU A C 1
ATOM 889 O O . LEU A 1 112 ? -5.588 4.346 10.554 1.00 93.56 112 LEU A O 1
ATOM 893 N N . LYS A 1 113 ? -6.420 6.398 10.170 1.00 92.06 113 LYS A N 1
ATOM 894 C CA . LYS A 1 113 ? -7.813 5.942 10.186 1.00 92.06 113 LYS A CA 1
ATOM 895 C C . LYS A 1 113 ? -8.119 5.127 8.942 1.00 92.06 113 LYS A C 1
ATOM 897 O O . LYS A 1 113 ? -7.706 5.465 7.835 1.00 92.06 113 LYS A O 1
ATOM 902 N N . ILE A 1 114 ? -8.887 4.063 9.137 1.00 91.50 114 ILE A N 1
ATOM 903 C CA . ILE A 1 114 ? -9.320 3.192 8.056 1.00 91.50 114 ILE A CA 1
ATOM 904 C C . ILE A 1 114 ? -10.819 3.363 7.827 1.00 91.50 114 ILE A C 1
ATOM 906 O O . ILE A 1 114 ? -11.600 3.525 8.765 1.00 91.50 114 ILE A O 1
ATOM 910 N N . LYS A 1 115 ? -11.245 3.290 6.569 1.00 90.25 115 LYS A N 1
ATOM 911 C CA . LYS A 1 115 ? -12.658 3.239 6.206 1.00 90.25 115 LYS A CA 1
ATOM 912 C C . LYS A 1 115 ? -13.245 1.863 6.565 1.00 90.25 115 LYS A C 1
ATOM 914 O O . LYS A 1 115 ? -12.633 0.838 6.250 1.00 90.25 115 LYS A O 1
ATOM 919 N N . PRO A 1 116 ? -14.438 1.796 7.182 1.00 88.50 116 PRO A N 1
ATOM 920 C CA . PRO A 1 116 ? -15.002 0.551 7.704 1.00 88.50 116 PRO A CA 1
ATOM 921 C C . PRO A 1 116 ? -15.687 -0.295 6.614 1.00 88.50 116 PRO A C 1
ATOM 923 O O . PRO A 1 116 ? -16.788 -0.809 6.799 1.00 88.50 116 PRO A O 1
ATOM 926 N N . ASN A 1 117 ? -15.050 -0.440 5.453 1.00 89.31 117 ASN A N 1
ATOM 927 C CA . ASN A 1 117 ? -15.567 -1.200 4.321 1.00 89.31 117 ASN A CA 1
ATOM 928 C C . ASN A 1 117 ? -14.448 -1.969 3.621 1.00 89.31 117 ASN A C 1
ATOM 930 O O . ASN A 1 117 ? -13.373 -1.438 3.341 1.00 89.31 117 ASN A O 1
ATOM 934 N N . LEU A 1 118 ? -14.738 -3.218 3.263 1.00 92.75 118 LEU A N 1
ATOM 935 C CA . LEU A 1 118 ? -13.824 -4.023 2.465 1.00 92.75 118 LEU A CA 1
ATOM 936 C C . LEU A 1 118 ? -13.852 -3.568 1.009 1.00 92.75 118 LEU A C 1
ATOM 938 O O . LEU A 1 118 ? -14.891 -3.221 0.443 1.00 92.75 118 LEU A O 1
ATOM 942 N N . ARG A 1 119 ? -12.693 -3.635 0.371 1.00 93.19 119 ARG A N 1
ATOM 943 C CA . ARG A 1 119 ? -12.538 -3.536 -1.075 1.00 93.19 119 ARG A CA 1
ATOM 944 C C . ARG A 1 119 ? -11.877 -4.785 -1.605 1.00 93.19 119 ARG A C 1
ATOM 946 O O . ARG A 1 119 ? -11.132 -5.454 -0.899 1.00 93.19 119 ARG A O 1
ATOM 953 N N . CYS A 1 120 ? -12.137 -5.060 -2.876 1.00 93.62 120 CYS A N 1
ATOM 954 C CA . CYS A 1 120 ? -11.492 -6.136 -3.601 1.00 93.62 120 CYS A CA 1
ATOM 955 C C . CYS A 1 120 ? -10.772 -5.553 -4.816 1.00 93.62 120 CYS A C 1
ATOM 957 O O . CYS A 1 120 ? -11.394 -4.877 -5.642 1.00 93.62 120 CYS A O 1
ATOM 959 N N . TYR A 1 121 ? -9.485 -5.854 -4.928 1.00 91.25 121 TYR A N 1
ATOM 960 C CA . TYR A 1 121 ? -8.611 -5.484 -6.034 1.00 91.25 121 TYR A CA 1
ATOM 961 C C . TYR A 1 121 ? -8.103 -6.749 -6.730 1.00 91.25 121 TYR A C 1
ATOM 963 O O . TYR A 1 121 ? -8.052 -7.821 -6.128 1.00 91.25 121 TYR A O 1
ATOM 971 N N . MET A 1 122 ? -7.729 -6.635 -8.003 1.00 90.06 122 MET A N 1
ATOM 972 C CA . MET A 1 122 ? -7.056 -7.708 -8.732 1.00 90.06 122 MET A CA 1
ATOM 973 C C . MET A 1 122 ? -5.879 -7.127 -9.501 1.00 90.06 122 MET A C 1
ATOM 975 O O . MET A 1 122 ? -6.043 -6.171 -10.259 1.00 90.06 122 MET A O 1
ATOM 979 N N . SER A 1 123 ? -4.703 -7.729 -9.337 1.00 84.75 123 SER A N 1
ATOM 980 C CA . SER A 1 123 ? -3.538 -7.364 -10.138 1.00 84.75 123 SER A CA 1
ATOM 981 C C . SER A 1 123 ? -3.772 -7.738 -11.598 1.00 84.75 123 SER A C 1
ATOM 983 O O . SER A 1 123 ? -4.036 -8.896 -11.925 1.00 84.75 123 SER A O 1
ATOM 985 N N . SER A 1 124 ? -3.603 -6.772 -12.497 1.00 78.50 124 SER A N 1
ATOM 986 C CA . SER A 1 124 ? -3.644 -7.004 -13.945 1.00 78.50 124 SER A CA 1
ATOM 987 C C . SER A 1 124 ? -2.518 -7.935 -14.421 1.00 78.50 124 SER A C 1
ATOM 989 O O . SER A 1 124 ? -2.699 -8.673 -15.394 1.00 78.50 124 SER A O 1
ATOM 991 N N . LYS A 1 125 ? -1.377 -7.933 -13.712 1.00 79.44 125 LYS A N 1
ATOM 992 C CA . LYS A 1 125 ? -0.148 -8.659 -14.067 1.00 79.44 125 LYS A CA 1
ATOM 993 C C . LYS A 1 125 ? -0.106 -10.086 -13.527 1.00 79.44 125 LYS A C 1
ATOM 995 O O . LYS A 1 125 ? 0.325 -10.985 -14.247 1.00 79.44 125 LYS A O 1
ATOM 1000 N N . SER A 1 126 ? -0.490 -10.296 -12.267 1.00 81.00 126 SER A N 1
ATOM 1001 C CA . SER A 1 126 ? -0.444 -11.624 -11.635 1.00 81.00 126 SER A CA 1
ATOM 1002 C C . SER A 1 126 ? -1.808 -12.294 -11.521 1.00 81.00 126 SER A C 1
ATOM 1004 O O . SER A 1 126 ? -1.853 -13.491 -11.282 1.00 81.00 126 SER A O 1
ATOM 1006 N N . GLY A 1 127 ? -2.914 -11.555 -11.664 1.00 86.06 127 GLY A N 1
ATOM 1007 C CA . GLY A 1 127 ? -4.257 -12.069 -11.380 1.00 86.06 127 GLY A CA 1
ATOM 1008 C C . GLY A 1 127 ? -4.510 -12.361 -9.894 1.00 86.06 127 GLY A C 1
ATOM 1009 O O . GLY A 1 127 ? -5.567 -12.897 -9.556 1.00 86.06 127 GLY A O 1
ATOM 1010 N N . THR A 1 128 ? -3.563 -11.994 -9.021 1.00 88.75 128 THR A N 1
ATOM 1011 C CA . THR A 1 128 ? -3.701 -12.049 -7.563 1.00 88.75 128 THR A CA 1
ATOM 1012 C C . THR A 1 128 ? -4.867 -11.169 -7.138 1.00 88.75 128 THR A C 1
ATOM 1014 O O . THR A 1 128 ? -4.984 -10.029 -7.598 1.00 88.75 128 THR A O 1
ATOM 1017 N N . VAL A 1 129 ? -5.714 -11.704 -6.267 1.00 91.75 129 VAL A N 1
ATOM 1018 C CA . VAL A 1 129 ? -6.833 -10.989 -5.659 1.00 91.75 129 VAL A CA 1
ATOM 1019 C C . VAL A 1 129 ? -6.391 -10.444 -4.310 1.00 91.75 129 VAL A C 1
ATOM 1021 O O . VAL A 1 129 ? -5.763 -11.151 -3.531 1.00 91.75 129 VAL A O 1
ATOM 1024 N N . PHE A 1 130 ? -6.749 -9.204 -4.011 1.00 91.44 130 PHE A N 1
ATOM 1025 C CA . PHE A 1 130 ? -6.474 -8.568 -2.729 1.00 91.44 130 PHE A CA 1
ATOM 1026 C C . PHE A 1 130 ? -7.792 -8.116 -2.121 1.00 91.44 130 PHE A C 1
ATOM 1028 O O . PHE A 1 130 ? -8.562 -7.418 -2.781 1.00 91.44 130 PHE A O 1
ATOM 1035 N N . VAL A 1 131 ? -8.049 -8.488 -0.870 1.00 93.75 131 VAL A N 1
ATOM 1036 C CA . VAL A 1 131 ? -9.076 -7.846 -0.049 1.00 93.75 131 VAL A CA 1
ATOM 1037 C C . VAL A 1 131 ? -8.376 -6.905 0.908 1.00 93.75 131 VAL A C 1
ATOM 1039 O O . VAL A 1 131 ? -7.455 -7.305 1.622 1.00 93.75 131 VAL A O 1
ATOM 1042 N N . ALA A 1 132 ? -8.808 -5.656 0.909 1.00 93.44 132 ALA A N 1
ATOM 1043 C CA . ALA A 1 132 ? -8.140 -4.588 1.624 1.00 93.44 132 ALA A CA 1
ATOM 1044 C C . ALA A 1 132 ? -9.143 -3.623 2.250 1.00 93.44 132 ALA A C 1
ATOM 1046 O O . ALA A 1 132 ? -10.336 -3.651 1.938 1.00 93.44 132 ALA A O 1
ATOM 1047 N N . LEU A 1 133 ? -8.629 -2.771 3.126 1.00 93.06 133 LEU A N 1
ATOM 1048 C CA . LEU A 1 133 ? -9.348 -1.654 3.709 1.00 93.06 133 LEU A CA 1
ATOM 1049 C C . LEU A 1 133 ? -8.753 -0.345 3.204 1.00 93.06 133 LEU A C 1
ATOM 1051 O O . LEU A 1 133 ? -7.535 -0.168 3.256 1.00 93.06 133 LEU A O 1
ATOM 1055 N N . ASP A 1 134 ? -9.602 0.558 2.728 1.00 92.69 134 ASP A N 1
ATOM 1056 C CA . ASP A 1 134 ? -9.161 1.856 2.220 1.00 92.69 134 ASP A CA 1
ATOM 1057 C C . ASP A 1 134 ? -8.809 2.788 3.387 1.00 92.69 134 ASP A C 1
ATOM 1059 O O . ASP A 1 134 ? -9.534 2.854 4.378 1.00 92.69 134 ASP A O 1
ATOM 1063 N N . ILE A 1 135 ? -7.717 3.536 3.260 1.00 92.75 135 ILE A N 1
ATOM 1064 C CA . ILE A 1 135 ? -7.369 4.629 4.183 1.00 92.75 135 ILE A CA 1
ATOM 1065 C C . ILE A 1 135 ? -8.061 5.916 3.730 1.00 92.75 135 ILE A C 1
ATOM 1067 O O . ILE A 1 135 ? -8.599 6.673 4.534 1.00 92.75 135 ILE A O 1
ATOM 1071 N N . ASN A 1 136 ? -8.103 6.142 2.417 1.00 89.31 136 ASN A N 1
ATOM 1072 C CA . ASN A 1 136 ? -8.719 7.311 1.811 1.00 89.31 136 ASN A CA 1
ATOM 1073 C C . ASN A 1 136 ? -9.743 6.927 0.743 1.00 89.31 136 ASN A C 1
ATOM 1075 O O . ASN A 1 136 ? -9.600 5.922 0.044 1.00 89.31 136 ASN A O 1
ATOM 1079 N N . ASP A 1 137 ? -10.737 7.794 0.573 1.00 83.06 137 ASP A N 1
ATOM 1080 C CA . ASP A 1 137 ? -11.541 7.815 -0.645 1.00 83.06 137 ASP A CA 1
ATOM 1081 C C . ASP A 1 137 ? -10.703 8.368 -1.803 1.00 83.06 137 ASP A C 1
ATOM 1083 O O . ASP A 1 137 ? -9.666 9.002 -1.591 1.00 83.06 137 ASP A O 1
ATOM 1087 N N . GLU A 1 138 ? -11.125 8.110 -3.040 1.00 80.19 138 GLU A N 1
ATOM 1088 C CA . GLU A 1 138 ? -10.451 8.708 -4.191 1.00 80.19 138 GLU A CA 1
ATOM 1089 C C . GLU A 1 138 ? -10.575 10.238 -4.102 1.00 80.19 138 GLU A C 1
ATOM 1091 O O . GLU A 1 138 ? -11.700 10.737 -4.106 1.00 80.19 138 GLU A O 1
ATOM 1096 N N . PRO A 1 139 ? -9.465 10.986 -3.991 1.00 75.94 139 PRO A N 1
ATOM 1097 C CA . PRO A 1 139 ? -9.531 12.434 -3.863 1.00 75.94 139 PRO A CA 1
ATOM 1098 C C . PRO A 1 139 ? -10.055 13.060 -5.159 1.00 75.94 139 PRO A C 1
ATOM 1100 O O . PRO A 1 139 ? -9.625 12.694 -6.262 1.00 75.94 139 PRO A O 1
ATOM 1103 N N . SER A 1 140 ? -10.955 14.032 -5.027 1.00 67.62 140 SER A N 1
ATOM 1104 C CA . SER A 1 140 ? -11.350 14.900 -6.137 1.00 67.62 140 SER A CA 1
ATOM 1105 C C . SER A 1 140 ? -10.383 16.079 -6.250 1.00 67.62 140 SER A C 1
ATOM 1107 O O . SER A 1 140 ? -9.798 16.528 -5.263 1.00 67.62 140 SER A O 1
ATOM 1109 N N . LEU A 1 141 ? -10.212 16.594 -7.467 1.00 65.06 141 LEU A N 1
ATOM 1110 C CA . LEU A 1 141 ? -9.451 17.821 -7.708 1.00 65.06 141 LEU A CA 1
ATOM 1111 C C . LEU A 1 141 ? -10.154 18.989 -6.993 1.00 65.06 141 LEU A C 1
ATOM 1113 O O . LEU A 1 141 ? -11.324 19.245 -7.263 1.00 65.06 141 LEU A O 1
ATOM 1117 N N . GLY A 1 142 ? -9.448 19.671 -6.086 1.00 63.16 142 GLY A N 1
ATOM 1118 C CA . GLY A 1 142 ? -9.973 20.805 -5.309 1.00 63.16 142 GLY A CA 1
ATOM 1119 C C . GLY A 1 142 ? -10.587 20.460 -3.943 1.00 63.16 142 GLY A C 1
ATOM 1120 O O . GLY A 1 142 ? -10.883 21.375 -3.176 1.00 63.16 142 GLY A O 1
ATOM 1121 N N . ASP A 1 143 ? -10.734 19.176 -3.597 1.00 66.19 143 ASP A N 1
ATOM 1122 C CA . ASP A 1 143 ? -11.259 18.772 -2.287 1.00 66.19 143 ASP A CA 1
ATOM 1123 C C . ASP A 1 143 ? -10.213 18.910 -1.172 1.00 66.19 143 ASP A C 1
ATOM 1125 O O . ASP A 1 143 ? -9.007 18.727 -1.368 1.00 66.19 143 ASP A O 1
ATOM 1129 N N . HIS A 1 144 ? -10.692 19.166 0.048 1.00 72.69 144 HIS A N 1
ATOM 1130 C CA . HIS A 1 144 ? -9.861 19.073 1.245 1.00 72.69 144 HIS A CA 1
ATOM 1131 C C . HIS A 1 144 ? -9.427 17.619 1.456 1.00 72.69 144 HIS A C 1
ATOM 1133 O O . HIS A 1 144 ? -10.207 16.757 1.857 1.00 72.69 144 HIS A O 1
ATOM 1139 N N . MET A 1 145 ? -8.153 17.344 1.188 1.00 85.94 145 MET A N 1
ATOM 1140 C CA . MET A 1 145 ? -7.562 16.027 1.399 1.00 85.94 145 MET A CA 1
ATOM 1141 C C . MET A 1 145 ? -7.502 15.688 2.889 1.00 85.94 145 MET A C 1
ATOM 1143 O O . MET A 1 145 ? -7.093 16.527 3.688 1.00 85.94 145 MET A O 1
ATOM 1147 N N . SER A 1 146 ? -7.828 14.447 3.260 1.00 90.00 146 SER A N 1
ATOM 1148 C CA . SER A 1 146 ? -7.629 13.943 4.630 1.00 90.00 146 SER A CA 1
ATOM 1149 C C . SER A 1 146 ? -6.163 14.030 5.076 1.00 90.00 146 SER A C 1
ATOM 1151 O O . SER A 1 146 ? -5.250 13.987 4.245 1.00 90.00 146 SER A O 1
ATOM 1153 N N . ALA A 1 147 ? -5.947 14.103 6.388 1.00 91.31 147 ALA A N 1
ATOM 1154 C CA . ALA A 1 147 ? -4.630 14.103 7.015 1.00 91.31 147 ALA A CA 1
ATOM 1155 C C . ALA A 1 147 ? -3.777 12.906 6.581 1.00 91.31 147 ALA A C 1
ATOM 1157 O O . ALA A 1 147 ? -2.622 13.062 6.181 1.00 91.31 147 ALA A O 1
ATOM 1158 N N . GLU A 1 148 ? -4.390 11.723 6.603 1.00 93.12 148 GLU A N 1
ATOM 1159 C CA . GLU A 1 148 ? -3.800 10.445 6.232 1.00 93.12 148 GLU A CA 1
ATOM 1160 C C . GLU A 1 148 ? -3.345 10.469 4.772 1.00 93.12 148 GLU A C 1
ATOM 1162 O O . GLU A 1 148 ? -2.207 10.113 4.470 1.00 93.12 148 GLU A O 1
ATOM 1167 N N . TYR A 1 149 ? -4.207 10.952 3.869 1.00 92.69 149 TYR A N 1
ATOM 1168 C CA . TYR A 1 149 ? -3.871 11.058 2.450 1.00 92.69 149 TYR A CA 1
ATOM 1169 C C . TYR A 1 149 ? -2.700 12.008 2.207 1.00 92.69 149 TYR A C 1
ATOM 1171 O O . TYR A 1 149 ? -1.770 11.641 1.495 1.00 92.69 149 TYR A O 1
ATOM 1179 N N . ARG A 1 150 ? -2.717 13.206 2.811 1.00 91.75 150 ARG A N 1
ATOM 1180 C CA . ARG A 1 150 ? -1.620 14.176 2.666 1.00 91.75 150 ARG A CA 1
ATOM 1181 C C . ARG A 1 150 ? -0.304 13.579 3.145 1.00 91.75 150 ARG A C 1
ATOM 1183 O O . ARG A 1 150 ? 0.678 13.631 2.415 1.00 91.75 150 ARG A O 1
ATOM 1190 N N . PHE A 1 151 ? -0.302 12.964 4.327 1.00 93.88 151 PHE A N 1
ATOM 1191 C CA . PHE A 1 151 ? 0.894 12.346 4.889 1.00 93.88 151 PHE A CA 1
ATOM 1192 C C . PHE A 1 151 ? 1.448 11.239 3.981 1.00 93.88 151 PHE A C 1
ATOM 1194 O O . PHE A 1 151 ? 2.614 11.285 3.590 1.00 93.88 151 PHE A O 1
ATOM 1201 N N . LEU A 1 152 ? 0.613 10.275 3.582 1.00 95.25 152 LEU A N 1
ATOM 1202 C CA . LEU A 1 152 ? 1.037 9.169 2.718 1.00 95.25 152 LEU A CA 1
ATOM 1203 C C . LEU A 1 152 ? 1.482 9.652 1.332 1.00 95.25 152 LEU A C 1
ATOM 1205 O O . LEU A 1 152 ? 2.442 9.115 0.775 1.00 95.25 152 LEU A O 1
ATOM 1209 N N . ARG A 1 153 ? 0.839 10.695 0.796 1.00 94.31 153 ARG A N 1
ATOM 1210 C CA . ARG A 1 153 ? 1.218 11.323 -0.473 1.00 94.31 153 ARG A CA 1
ATOM 1211 C C . ARG A 1 153 ? 2.560 12.035 -0.387 1.00 94.31 153 ARG A C 1
ATOM 1213 O O . ARG A 1 153 ? 3.391 11.814 -1.259 1.00 94.31 153 ARG A O 1
ATOM 1220 N N . THR A 1 154 ? 2.823 12.787 0.682 1.00 94.44 154 THR A N 1
ATOM 1221 C CA . THR A 1 154 ? 4.147 13.375 0.934 1.00 94.44 154 THR A CA 1
ATOM 1222 C C . THR A 1 154 ? 5.219 12.291 0.996 1.00 94.44 154 THR A C 1
ATOM 1224 O O . THR A 1 154 ? 6.233 12.390 0.313 1.00 94.44 154 THR A O 1
ATOM 1227 N N . MET A 1 155 ? 4.978 11.214 1.748 1.00 96.12 155 MET A N 1
ATOM 1228 C CA . MET A 1 155 ? 5.919 10.092 1.833 1.00 96.12 155 MET A CA 1
ATOM 1229 C C . MET A 1 155 ? 6.142 9.408 0.478 1.00 96.12 155 MET A C 1
ATOM 1231 O O . MET A 1 155 ? 7.257 8.992 0.171 1.00 96.12 155 MET A O 1
ATOM 1235 N N . THR A 1 156 ? 5.093 9.318 -0.342 1.00 96.44 156 THR A N 1
ATOM 1236 C CA . THR A 1 156 ? 5.170 8.785 -1.706 1.00 96.44 156 THR A CA 1
ATOM 1237 C C . THR A 1 156 ? 6.018 9.677 -2.606 1.00 96.44 156 THR A C 1
ATOM 1239 O O . THR A 1 156 ? 6.913 9.163 -3.268 1.00 96.44 156 THR A O 1
ATOM 1242 N N . GLY A 1 157 ? 5.794 10.994 -2.584 1.00 96.00 157 GLY A N 1
ATOM 1243 C CA . GLY A 1 157 ? 6.553 11.953 -3.390 1.00 96.00 157 GLY A CA 1
ATOM 1244 C C . GLY A 1 157 ? 8.033 11.972 -3.031 1.00 96.00 157 GLY A C 1
ATOM 1245 O O . GLY A 1 157 ? 8.875 11.899 -3.916 1.00 96.00 157 GLY A O 1
ATOM 1246 N N . LEU A 1 158 ? 8.367 11.943 -1.737 1.00 95.44 158 LEU A N 1
ATOM 1247 C CA . LEU A 1 158 ? 9.765 11.861 -1.296 1.00 95.44 158 LEU A CA 1
ATOM 1248 C C . LEU A 1 158 ? 10.451 10.597 -1.801 1.00 95.44 158 LEU A C 1
ATOM 1250 O O . LEU A 1 158 ? 11.624 10.631 -2.168 1.00 95.44 158 LEU A O 1
ATOM 1254 N N . ALA A 1 159 ? 9.735 9.474 -1.788 1.00 95.69 159 ALA A N 1
ATOM 1255 C CA . ALA A 1 159 ? 10.273 8.215 -2.258 1.00 95.69 159 ALA A CA 1
ATOM 1256 C C . ALA A 1 159 ? 10.409 8.196 -3.791 1.00 95.69 159 ALA A C 1
ATOM 1258 O O . ALA A 1 159 ? 11.449 7.755 -4.278 1.00 95.69 159 ALA A O 1
ATOM 1259 N N . GLU A 1 160 ? 9.421 8.709 -4.534 1.00 96.31 160 GLU A N 1
ATOM 1260 C CA . GLU A 1 160 ? 9.477 8.849 -5.997 1.00 96.31 160 GLU A CA 1
ATOM 1261 C C . GLU A 1 160 ? 10.646 9.742 -6.425 1.00 96.31 160 GLU A C 1
ATOM 1263 O O . GLU A 1 160 ? 11.449 9.324 -7.254 1.00 96.31 160 GLU A O 1
ATOM 1268 N N . GLU A 1 161 ? 10.830 10.895 -5.776 1.00 95.88 161 GLU A N 1
ATOM 1269 C CA . GLU A 1 161 ? 11.942 11.814 -6.039 1.00 95.88 161 GLU A CA 1
ATOM 1270 C C . GLU A 1 161 ? 13.299 11.098 -5.931 1.00 95.88 161 GLU A C 1
ATOM 1272 O O . GLU A 1 161 ? 14.167 11.257 -6.789 1.00 95.88 161 GLU A O 1
ATOM 1277 N N . GLN A 1 162 ? 13.488 10.233 -4.924 1.00 94.94 162 GLN A N 1
ATOM 1278 C CA . GLN A 1 162 ? 14.739 9.473 -4.792 1.00 94.94 162 GLN A CA 1
ATOM 1279 C C . GLN A 1 162 ? 14.926 8.427 -5.896 1.00 94.94 162 GLN A C 1
ATOM 1281 O O . GLN A 1 162 ? 16.067 8.122 -6.258 1.00 94.94 162 GLN A O 1
ATOM 1286 N N . LEU A 1 163 ? 13.835 7.855 -6.412 1.00 95.00 163 LEU A N 1
ATOM 1287 C CA . LEU A 1 163 ? 13.888 6.926 -7.539 1.00 95.00 163 LEU A CA 1
ATOM 1288 C C . LEU A 1 163 ? 14.230 7.656 -8.840 1.00 95.00 163 LEU A C 1
ATOM 1290 O O . LEU A 1 163 ? 15.074 7.168 -9.594 1.00 95.00 163 LEU A O 1
ATOM 1294 N N . GLU A 1 164 ? 13.630 8.823 -9.074 1.00 95.00 164 GLU A N 1
ATOM 1295 C CA . GLU A 1 164 ? 13.881 9.659 -10.251 1.00 95.00 164 GLU A CA 1
ATOM 1296 C C . GLU A 1 164 ? 15.315 10.196 -10.274 1.00 95.00 164 GLU A C 1
ATOM 1298 O O . GLU A 1 164 ? 16.007 10.036 -11.279 1.00 95.00 164 GLU A O 1
ATOM 1303 N N . LEU A 1 165 ? 15.818 10.717 -9.147 1.00 94.75 165 LEU A N 1
ATOM 1304 C CA . LEU A 1 165 ? 17.200 11.205 -9.016 1.00 94.75 165 LEU A CA 1
ATOM 1305 C C . LEU A 1 165 ? 18.255 10.151 -9.390 1.00 94.75 165 LEU A C 1
ATOM 1307 O O . LEU A 1 165 ? 19.363 10.495 -9.804 1.00 94.75 165 LEU A O 1
ATOM 1311 N N . LEU A 1 166 ? 17.931 8.866 -9.232 1.00 94.50 166 LEU A N 1
ATOM 1312 C CA . LEU A 1 166 ? 18.828 7.742 -9.511 1.00 94.50 166 LEU A CA 1
ATOM 1313 C C . LEU A 1 166 ? 18.448 6.956 -10.775 1.00 94.50 166 LEU A C 1
ATOM 1315 O O . LEU A 1 166 ? 19.034 5.895 -11.032 1.00 94.50 166 LEU A O 1
ATOM 1319 N N . ASN A 1 167 ? 17.517 7.491 -11.575 1.00 93.44 167 ASN A N 1
ATOM 1320 C CA . ASN A 1 167 ? 17.007 6.903 -12.815 1.00 93.44 167 ASN A 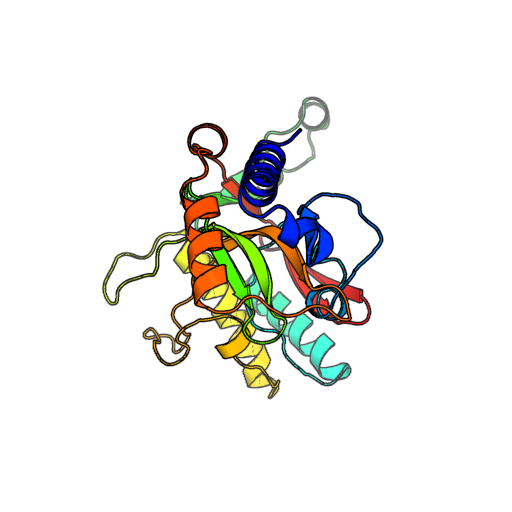CA 1
ATOM 1321 C C . ASN A 1 167 ? 16.563 5.442 -12.632 1.00 93.44 167 ASN A C 1
ATOM 1323 O O . ASN A 1 167 ? 16.967 4.557 -13.388 1.00 93.44 167 ASN A O 1
ATOM 1327 N N . CYS A 1 168 ? 15.797 5.166 -11.575 1.00 94.31 168 CYS A N 1
ATOM 1328 C CA . CYS A 1 168 ? 15.237 3.837 -11.344 1.00 94.31 168 CYS A CA 1
ATOM 1329 C C . CYS A 1 168 ? 14.028 3.599 -12.253 1.00 94.31 168 CYS A C 1
ATOM 1331 O O . CYS A 1 168 ? 13.221 4.497 -12.477 1.00 94.31 168 CYS A O 1
ATOM 1333 N N . GLU A 1 169 ? 13.863 2.367 -12.728 1.00 93.44 169 GLU A N 1
ATOM 1334 C CA . GLU A 1 169 ? 12.730 2.002 -13.580 1.00 93.44 169 GLU A CA 1
ATOM 1335 C C . GLU A 1 169 ? 11.552 1.528 -12.729 1.00 93.44 169 GLU A C 1
ATOM 1337 O O . GLU A 1 169 ? 11.693 0.600 -11.932 1.00 93.44 169 GLU A O 1
ATOM 1342 N N . TYR A 1 170 ? 10.376 2.125 -12.907 1.00 93.06 170 TYR A N 1
ATOM 1343 C CA . TYR A 1 170 ? 9.143 1.716 -12.234 1.00 93.06 170 TYR A CA 1
ATOM 1344 C C . TYR A 1 170 ? 7.913 2.049 -13.088 1.00 93.06 170 TYR A C 1
ATOM 1346 O O . TYR A 1 170 ? 7.978 2.875 -13.995 1.00 93.06 170 TYR A O 1
ATOM 1354 N N . ASP A 1 171 ? 6.782 1.385 -12.826 1.00 91.56 171 ASP A N 1
ATOM 1355 C CA . ASP A 1 171 ? 5.546 1.590 -13.594 1.00 91.56 171 ASP A CA 1
ATOM 1356 C C . ASP A 1 171 ? 4.327 1.735 -12.679 1.00 91.56 171 ASP A C 1
ATOM 1358 O O . ASP A 1 171 ? 3.849 0.764 -12.076 1.00 91.56 171 ASP A O 1
ATOM 1362 N N . TRP A 1 172 ? 3.775 2.949 -12.636 1.00 91.56 172 TRP A N 1
ATOM 1363 C CA . TRP A 1 172 ? 2.559 3.276 -11.896 1.00 91.56 172 TRP A CA 1
ATOM 1364 C C . TRP A 1 172 ? 1.351 2.418 -12.298 1.00 91.56 172 TRP A C 1
ATOM 1366 O O . TRP A 1 172 ? 0.511 2.139 -11.443 1.00 91.56 172 TRP A O 1
ATOM 1376 N N . LYS A 1 173 ? 1.273 1.899 -13.534 1.00 88.00 173 LYS A N 1
ATOM 1377 C CA . LYS A 1 173 ? 0.185 0.989 -13.969 1.00 88.00 173 LYS A CA 1
ATOM 1378 C C . LYS A 1 173 ? 0.099 -0.290 -13.134 1.00 88.00 173 LYS A C 1
ATOM 1380 O O . LYS A 1 173 ? -0.920 -0.979 -13.165 1.00 88.00 173 LYS A O 1
ATOM 1385 N N . THR A 1 174 ? 1.167 -0.638 -12.415 1.00 82.62 174 THR A N 1
ATOM 1386 C CA . THR A 1 174 ? 1.199 -1.808 -11.528 1.00 82.62 174 THR A CA 1
ATOM 1387 C C . THR A 1 174 ? 0.555 -1.555 -10.164 1.00 82.62 174 THR A C 1
ATOM 1389 O O . THR A 1 174 ? 0.232 -2.522 -9.477 1.00 82.62 174 THR A O 1
ATOM 1392 N N . MET A 1 175 ? 0.329 -0.290 -9.798 1.00 84.56 175 MET A N 1
ATOM 1393 C CA . MET A 1 175 ? -0.214 0.117 -8.499 1.00 84.56 175 MET A CA 1
ATOM 1394 C C . MET A 1 175 ? -1.537 0.889 -8.618 1.00 84.56 175 MET A C 1
ATOM 1396 O O . MET A 1 175 ? -2.420 0.703 -7.783 1.00 84.56 175 MET A O 1
ATOM 1400 N N . VAL A 1 176 ? -1.714 1.721 -9.652 1.00 86.25 176 VAL A N 1
ATOM 1401 C CA . VAL A 1 176 ? -2.916 2.554 -9.838 1.00 86.25 176 VAL A CA 1
ATOM 1402 C C . VAL A 1 176 ? -3.699 2.182 -11.098 1.00 86.25 176 VAL A C 1
ATOM 1404 O O . VAL A 1 176 ? -3.140 1.763 -12.109 1.00 86.25 176 VAL A O 1
ATOM 1407 N N . THR A 1 177 ? -5.024 2.363 -11.049 1.00 79.31 177 THR A N 1
ATOM 1408 C CA . THR A 1 177 ? -5.925 2.014 -12.167 1.00 79.31 177 THR A CA 1
ATOM 1409 C C . THR A 1 177 ? -5.840 3.015 -13.323 1.00 79.31 177 THR A C 1
ATOM 1411 O O . THR A 1 177 ? -5.908 2.614 -14.482 1.00 79.31 177 THR A O 1
ATOM 1414 N N . ASN A 1 178 ? -5.685 4.308 -13.021 1.00 84.19 178 ASN A N 1
ATOM 1415 C CA . ASN A 1 178 ? -5.572 5.370 -14.020 1.00 84.19 178 ASN A CA 1
ATOM 1416 C C . ASN A 1 178 ? -4.342 6.251 -13.729 1.00 84.19 178 ASN A C 1
ATOM 1418 O O . ASN A 1 178 ? -4.480 7.297 -13.098 1.00 84.19 178 ASN A O 1
ATOM 1422 N N . PRO A 1 179 ? -3.139 5.846 -14.175 1.00 86.88 179 PRO A N 1
ATOM 1423 C CA . PRO A 1 179 ? -1.906 6.596 -13.917 1.00 86.88 179 PRO A CA 1
ATOM 1424 C C . PRO A 1 179 ? -1.854 7.954 -14.631 1.00 86.88 179 PRO A C 1
ATOM 1426 O O . PRO A 1 179 ? -1.033 8.795 -14.277 1.00 86.88 179 PRO A O 1
ATOM 1429 N N . SER A 1 180 ? -2.711 8.179 -15.631 1.00 88.31 180 SER A N 1
ATOM 1430 C CA . SER A 1 180 ? -2.797 9.454 -16.349 1.00 88.31 180 SER A CA 1
ATOM 1431 C C . SER A 1 180 ? -3.544 10.528 -15.555 1.00 88.31 180 SER A C 1
ATOM 1433 O O . SER A 1 180 ? -3.340 11.712 -15.804 1.00 88.31 180 SER A O 1
ATOM 1435 N N . LYS A 1 181 ? -4.397 10.138 -14.597 1.00 89.75 181 LYS A N 1
ATOM 1436 C CA . LYS A 1 181 ? -5.064 11.075 -13.687 1.00 89.75 181 LYS A CA 1
ATOM 1437 C C . LYS A 1 181 ? -4.090 11.444 -12.566 1.00 89.75 181 LYS A C 1
ATOM 1439 O O . LYS A 1 181 ? -3.883 10.655 -11.645 1.00 89.75 181 LYS A O 1
ATOM 1444 N N . LYS A 1 182 ? -3.494 12.631 -12.666 1.00 90.12 182 LYS A N 1
ATOM 1445 C CA . LYS A 1 182 ? -2.500 13.173 -11.728 1.00 90.12 182 LYS A CA 1
ATOM 1446 C C . LYS A 1 182 ? -3.058 14.381 -10.973 1.00 90.12 182 LYS A C 1
ATOM 1448 O O . LYS A 1 182 ? -3.983 15.025 -11.465 1.00 90.12 182 LYS A O 1
ATOM 1453 N N . LEU A 1 183 ? -2.519 14.646 -9.785 1.00 88.62 183 LEU A N 1
ATOM 1454 C CA . LEU A 1 183 ? -2.731 15.920 -9.084 1.00 88.62 183 LEU A CA 1
ATOM 1455 C C . LEU A 1 183 ? -1.560 16.872 -9.381 1.00 88.62 183 LEU A C 1
ATOM 1457 O O . LEU A 1 183 ? -0.650 16.520 -10.132 1.00 88.62 183 LEU A O 1
ATOM 1461 N N . ASP A 1 184 ? -1.593 18.066 -8.792 1.00 86.56 184 ASP A N 1
ATOM 1462 C CA . ASP A 1 184 ? -0.668 19.169 -9.096 1.00 86.56 184 ASP A CA 1
ATOM 1463 C C . ASP A 1 184 ? 0.807 18.856 -8.798 1.00 86.56 184 ASP A C 1
ATOM 1465 O O . ASP A 1 184 ? 1.702 19.415 -9.424 1.00 86.56 184 ASP A O 1
ATOM 1469 N N . ASP A 1 185 ? 1.073 17.927 -7.882 1.00 87.69 185 ASP A N 1
ATOM 1470 C CA . ASP A 1 185 ? 2.415 17.435 -7.548 1.00 87.69 185 ASP A CA 1
ATOM 1471 C C . ASP A 1 185 ? 2.944 16.372 -8.531 1.00 87.69 185 ASP A C 1
ATOM 1473 O O . ASP A 1 185 ? 3.983 15.768 -8.290 1.00 87.69 185 ASP A O 1
ATOM 1477 N N . GLY A 1 186 ? 2.234 16.100 -9.631 1.00 89.94 186 GLY A N 1
ATOM 1478 C CA . GLY A 1 186 ? 2.672 15.182 -10.688 1.00 89.94 186 GLY A CA 1
ATOM 1479 C C . GLY A 1 186 ? 2.481 13.693 -10.378 1.00 89.94 186 GLY A C 1
ATOM 1480 O O . GLY A 1 186 ? 2.552 12.865 -11.298 1.00 89.94 186 GLY A O 1
ATOM 1481 N N . LEU A 1 187 ? 2.154 13.345 -9.133 1.00 92.75 187 LEU A N 1
ATOM 1482 C CA . LEU A 1 187 ? 1.835 11.985 -8.708 1.00 92.75 187 LEU A CA 1
ATOM 1483 C C . LEU A 1 187 ? 0.443 11.562 -9.210 1.00 92.75 187 LEU A C 1
ATOM 1485 O O . LEU A 1 187 ? -0.496 12.372 -9.201 1.00 92.75 187 LEU A O 1
ATOM 1489 N N . PRO A 1 188 ? 0.231 10.284 -9.578 1.00 92.38 188 PRO A N 1
ATOM 1490 C CA . PRO A 1 188 ? -1.105 9.797 -9.897 1.00 92.38 188 PRO A CA 1
ATOM 1491 C C . PRO A 1 188 ? -2.044 9.888 -8.686 1.00 92.38 188 PRO A C 1
ATOM 1493 O O . PRO A 1 188 ? -1.621 10.017 -7.532 1.00 92.38 188 PRO A O 1
ATOM 1496 N N . VAL A 1 189 ? -3.345 9.797 -8.942 1.00 90.88 189 VAL A N 1
ATOM 1497 C CA . VAL A 1 189 ? -4.339 9.634 -7.879 1.00 90.88 189 VAL A CA 1
ATOM 1498 C C . VAL A 1 189 ? -4.210 8.229 -7.289 1.00 90.88 189 VAL A C 1
ATOM 1500 O O . VAL A 1 189 ? -4.448 7.229 -7.970 1.00 90.88 189 VAL A O 1
ATOM 1503 N N . ILE A 1 190 ? -3.821 8.158 -6.014 1.00 90.56 190 ILE A N 1
ATOM 1504 C CA . ILE A 1 190 ? -3.558 6.902 -5.305 1.00 90.56 190 ILE A CA 1
ATOM 1505 C C . ILE A 1 190 ? -4.683 6.639 -4.305 1.00 90.56 190 ILE A C 1
ATOM 1507 O O . ILE A 1 190 ? -5.151 7.530 -3.598 1.00 90.56 190 ILE A O 1
ATOM 1511 N N . ARG A 1 191 ? -5.113 5.383 -4.223 1.00 90.50 191 ARG A N 1
ATOM 1512 C CA . ARG A 1 191 ? -5.977 4.915 -3.143 1.00 90.50 191 ARG A CA 1
ATOM 1513 C C . ARG A 1 191 ? -5.150 4.056 -2.198 1.00 90.50 191 ARG A C 1
ATOM 1515 O O . ARG A 1 191 ? -4.905 2.879 -2.477 1.00 90.50 191 ARG A O 1
ATOM 1522 N N . TYR A 1 192 ? -4.6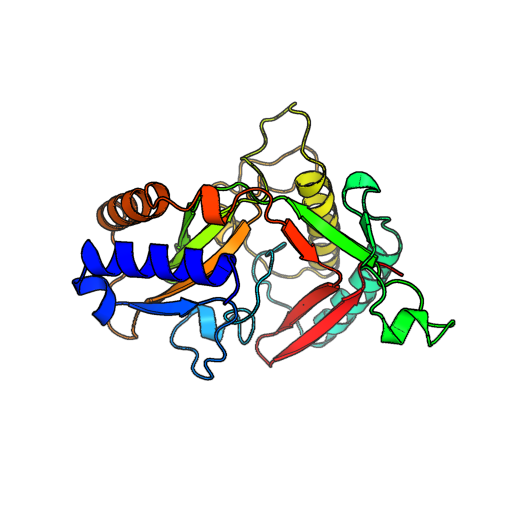90 4.664 -1.111 1.00 93.56 192 TYR A N 1
ATOM 1523 C CA . TYR A 1 192 ? -3.943 3.955 -0.088 1.00 93.56 192 TYR A CA 1
ATOM 1524 C C . TYR A 1 192 ? -4.870 2.997 0.642 1.00 93.56 192 TYR A C 1
ATOM 1526 O O . TYR A 1 192 ? -6.021 3.312 0.953 1.00 93.56 192 TYR A O 1
ATOM 1534 N N . HIS A 1 193 ? -4.360 1.802 0.890 1.00 93.00 193 HIS A N 1
ATOM 1535 C CA . HIS A 1 193 ? -5.116 0.734 1.507 1.00 93.00 193 HIS A CA 1
ATOM 1536 C C . HIS A 1 193 ? -4.180 -0.199 2.266 1.00 93.00 193 HIS A C 1
ATOM 1538 O O . HIS A 1 193 ? -2.979 -0.256 1.998 1.00 93.00 193 HIS A O 1
ATOM 1544 N N . VAL A 1 194 ? -4.761 -0.953 3.192 1.00 91.62 194 VAL A N 1
ATOM 1545 C CA . VAL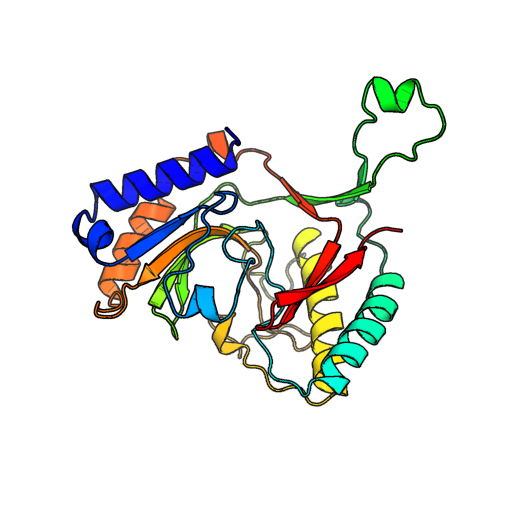 A 1 194 ? -4.085 -2.023 3.923 1.00 91.62 194 VAL A CA 1
ATOM 1546 C C . VAL A 1 194 ? -4.684 -3.347 3.491 1.00 91.62 194 VAL A C 1
ATOM 1548 O O . VAL A 1 194 ? -5.892 -3.563 3.601 1.00 91.62 194 VAL A O 1
ATOM 1551 N N . THR A 1 195 ? -3.840 -4.240 2.987 1.00 90.06 195 THR A N 1
ATOM 1552 C CA . THR A 1 195 ? -4.277 -5.560 2.527 1.00 90.06 195 THR A CA 1
ATOM 1553 C C . THR A 1 195 ? -4.468 -6.510 3.706 1.00 90.06 195 THR A C 1
ATOM 1555 O O . THR A 1 195 ? -3.580 -6.672 4.536 1.00 90.06 195 THR A O 1
ATOM 1558 N N . LEU A 1 196 ? -5.628 -7.164 3.754 1.00 90.00 196 LEU A N 1
ATOM 1559 C CA . LEU A 1 196 ? -6.026 -8.109 4.798 1.00 90.00 196 LEU A CA 1
ATOM 1560 C C . LEU A 1 196 ? -5.954 -9.571 4.353 1.00 90.00 196 LEU A C 1
ATOM 1562 O O . LEU A 1 196 ? -5.656 -10.458 5.158 1.00 90.00 196 LEU A O 1
ATOM 1566 N N . LEU A 1 197 ? -6.283 -9.819 3.085 1.00 89.75 197 LEU A N 1
ATOM 1567 C CA . LEU A 1 197 ? -6.354 -11.144 2.480 1.00 89.75 197 LEU A CA 1
ATOM 1568 C C . LEU A 1 197 ? -5.787 -11.074 1.063 1.00 89.75 197 LEU A C 1
ATOM 1570 O O . LEU A 1 197 ? -6.118 -10.167 0.301 1.00 89.75 197 LEU A O 1
ATOM 1574 N N . ILE A 1 198 ? -4.968 -12.053 0.707 1.00 89.56 198 ILE A N 1
ATOM 1575 C CA . ILE A 1 198 ? -4.333 -12.179 -0.602 1.00 89.56 198 ILE A CA 1
ATOM 1576 C C . ILE A 1 198 ? -4.695 -13.553 -1.150 1.00 89.56 198 ILE A C 1
ATOM 1578 O O . ILE A 1 198 ? -4.415 -14.556 -0.510 1.00 89.56 198 ILE A O 1
ATOM 1582 N N . GLY A 1 199 ? -5.335 -13.603 -2.310 1.00 89.50 199 GLY A N 1
ATOM 1583 C CA . GLY A 1 199 ? -5.551 -14.825 -3.073 1.00 89.50 199 GLY A CA 1
ATOM 1584 C C . GLY A 1 199 ? -4.537 -14.895 -4.204 1.00 89.50 199 GLY A C 1
ATOM 1585 O O . GLY A 1 199 ? -4.679 -14.169 -5.193 1.00 89.50 199 GLY A O 1
ATOM 1586 N N . GLU A 1 200 ? -3.536 -15.762 -4.094 1.00 88.38 200 GLU A N 1
ATOM 1587 C CA . GLU A 1 200 ? -2.590 -16.040 -5.178 1.00 88.38 200 GLU A CA 1
ATOM 1588 C C . GLU A 1 200 ? -3.097 -17.180 -6.067 1.00 88.38 200 GLU A C 1
ATOM 1590 O O . GLU A 1 200 ? -3.652 -18.151 -5.574 1.00 88.38 200 GLU A O 1
ATOM 1595 N N . ILE A 1 201 ? -2.942 -17.060 -7.389 1.00 87.69 201 ILE A N 1
ATOM 1596 C CA . ILE A 1 201 ? -3.370 -18.111 -8.327 1.00 87.69 201 ILE A CA 1
ATOM 1597 C C . ILE A 1 201 ? -2.384 -19.281 -8.256 1.00 87.69 201 ILE A C 1
ATOM 1599 O O . ILE A 1 201 ? -1.172 -19.060 -8.322 1.00 87.69 201 ILE A O 1
ATOM 1603 N N . GLN A 1 202 ? -2.896 -20.512 -8.207 1.00 83.81 202 GLN A N 1
ATOM 1604 C CA . GLN A 1 202 ? -2.071 -21.719 -8.307 1.00 83.81 202 GLN A CA 1
ATOM 1605 C C . GLN A 1 202 ? -1.392 -21.845 -9.688 1.00 83.81 202 GLN A C 1
ATOM 1607 O O . GLN A 1 202 ? -1.902 -21.370 -10.700 1.00 83.81 202 GLN A O 1
ATOM 1612 N N . ILE A 1 203 ? -0.224 -22.497 -9.747 1.00 68.56 203 ILE A N 1
ATOM 1613 C CA . ILE A 1 203 ? 0.760 -22.410 -10.856 1.00 68.56 203 ILE A CA 1
ATOM 1614 C C . ILE A 1 203 ? 0.225 -22.824 -12.251 1.00 68.56 203 ILE A C 1
ATOM 1616 O O . ILE A 1 203 ? 0.829 -22.468 -13.261 1.00 68.56 203 ILE A O 1
ATOM 1620 N N . PHE A 1 204 ? -0.937 -23.472 -12.348 1.00 72.81 204 PHE A N 1
ATOM 1621 C CA . PHE A 1 204 ? -1.546 -23.886 -13.623 1.00 72.81 204 PHE A CA 1
ATOM 1622 C C . PHE A 1 204 ? -3.000 -23.448 -13.793 1.00 72.81 204 PHE A C 1
ATOM 1624 O O . PHE A 1 204 ? -3.675 -23.871 -14.732 1.00 72.81 204 PHE A O 1
ATOM 1631 N N . ASP A 1 205 ? -3.482 -22.589 -12.903 1.00 82.94 205 ASP A N 1
ATOM 1632 C CA . ASP A 1 205 ? -4.858 -22.136 -12.931 1.00 82.94 205 ASP A CA 1
ATOM 1633 C C . ASP A 1 205 ? -5.051 -20.846 -13.722 1.00 82.94 205 ASP A C 1
ATOM 1635 O O . ASP A 1 205 ? -4.136 -20.058 -13.978 1.00 82.94 205 ASP A O 1
ATOM 1639 N N . ARG A 1 206 ? -6.300 -20.613 -14.130 1.00 84.94 206 ARG A N 1
ATOM 1640 C CA . ARG A 1 206 ? -6.659 -19.413 -14.890 1.00 84.94 206 ARG A CA 1
ATOM 1641 C C . ARG A 1 206 ? -7.038 -18.261 -13.965 1.00 84.94 206 ARG A C 1
ATOM 1643 O O . ARG A 1 206 ? -7.866 -18.417 -13.061 1.00 84.94 206 ARG A O 1
ATOM 1650 N N . ARG A 1 207 ? -6.534 -17.063 -14.280 1.00 87.38 207 ARG A N 1
ATOM 1651 C CA . ARG A 1 207 ? -6.993 -15.814 -13.651 1.00 87.38 207 ARG A CA 1
ATOM 1652 C C . ARG A 1 207 ? -8.491 -15.607 -13.845 1.00 87.38 207 ARG A C 1
ATOM 1654 O O . ARG A 1 207 ? -9.060 -16.034 -14.853 1.00 87.38 207 ARG A O 1
ATOM 1661 N N . LEU A 1 208 ? -9.112 -14.903 -12.905 1.00 89.69 208 LEU A N 1
ATOM 1662 C CA . LEU A 1 208 ? -10.500 -14.481 -13.047 1.00 89.69 208 LEU A CA 1
ATOM 1663 C C . LEU A 1 208 ? -10.673 -13.574 -14.265 1.00 89.69 208 LEU A C 1
ATOM 1665 O O . LEU A 1 208 ? -9.907 -12.634 -14.495 1.00 89.69 208 LEU A O 1
ATOM 1669 N N . LYS A 1 209 ? -11.722 -13.839 -15.042 1.00 91.00 209 LYS A N 1
ATOM 1670 C CA . LYS A 1 209 ? -12.201 -12.902 -16.059 1.00 91.00 209 LYS A CA 1
ATOM 1671 C C . LYS A 1 209 ? -12.835 -11.695 -15.369 1.00 91.00 209 LYS A C 1
ATOM 1673 O O . LYS A 1 209 ? -13.354 -11.803 -14.260 1.00 91.00 209 LYS A O 1
ATOM 1678 N N . SER A 1 210 ? -12.890 -10.553 -16.054 1.00 88.50 210 SER A N 1
ATOM 1679 C CA . SER A 1 210 ? -13.439 -9.310 -15.490 1.00 88.50 210 SER A CA 1
ATOM 1680 C C . SER A 1 210 ? -14.859 -9.466 -14.932 1.00 88.50 210 SER A C 1
ATOM 1682 O O . SER A 1 210 ? -15.173 -8.872 -13.908 1.00 88.50 210 SER A O 1
ATOM 1684 N N . GLY A 1 211 ? -15.710 -10.280 -15.569 1.00 92.06 211 GLY A N 1
ATOM 1685 C CA . GLY A 1 211 ? -17.061 -10.569 -15.074 1.00 92.06 211 GLY A CA 1
ATOM 1686 C C . GLY A 1 211 ? -17.080 -11.398 -13.784 1.00 92.06 211 GLY A C 1
ATOM 1687 O O . GLY A 1 211 ? -17.841 -11.081 -12.877 1.00 92.06 211 GLY A O 1
ATOM 1688 N N . GLU A 1 212 ? -16.219 -12.416 -13.674 1.00 92.19 212 GLU A N 1
ATOM 1689 C CA . GLU A 1 212 ? -16.072 -13.221 -12.449 1.00 92.19 212 GLU A CA 1
ATOM 1690 C C . GLU A 1 212 ? -15.530 -12.357 -11.306 1.00 92.19 212 GLU A C 1
ATOM 1692 O O . GLU A 1 212 ? -16.067 -12.371 -10.201 1.00 92.19 212 GLU A O 1
ATOM 1697 N N . PHE A 1 213 ? -14.520 -11.532 -11.597 1.00 94.19 213 PHE A N 1
ATOM 1698 C CA . PHE A 1 213 ? -13.941 -10.622 -10.617 1.00 94.19 213 PHE A CA 1
ATOM 1699 C C . PHE A 1 213 ? -14.945 -9.576 -10.113 1.00 94.19 213 PHE A C 1
ATOM 1701 O O . PHE A 1 213 ? -14.960 -9.288 -8.921 1.00 94.19 213 PHE A O 1
ATOM 1708 N N . ARG A 1 214 ? -15.823 -9.033 -10.973 1.00 94.69 214 ARG A N 1
ATOM 1709 C CA . ARG A 1 214 ? -16.896 -8.126 -10.521 1.00 94.69 214 ARG A CA 1
ATOM 1710 C C . ARG A 1 214 ? -17.807 -8.807 -9.500 1.00 94.69 214 ARG A C 1
ATOM 1712 O O . ARG A 1 214 ? -18.015 -8.243 -8.437 1.00 94.69 214 ARG A O 1
ATOM 1719 N N . LYS A 1 215 ? -18.258 -10.036 -9.773 1.00 95.31 215 LYS A N 1
ATOM 1720 C CA . LYS A 1 215 ? -19.101 -10.792 -8.831 1.00 95.31 215 LYS A CA 1
ATOM 1721 C C . LYS A 1 215 ? -18.380 -11.062 -7.505 1.00 95.31 215 LYS A C 1
ATOM 1723 O O . LYS A 1 215 ? -18.977 -10.909 -6.445 1.00 95.31 215 LYS A O 1
ATOM 1728 N N . LEU A 1 216 ? -17.098 -11.433 -7.559 1.00 95.19 216 LEU A N 1
ATOM 1729 C CA . LEU A 1 216 ? -16.270 -11.619 -6.364 1.00 95.19 216 LEU A CA 1
ATOM 1730 C C . LEU A 1 216 ? -16.162 -10.326 -5.549 1.00 95.19 216 LEU A C 1
ATOM 1732 O O . LEU A 1 216 ? -16.372 -10.334 -4.338 1.00 95.19 216 LEU A O 1
ATOM 1736 N N . ARG A 1 217 ? -15.873 -9.211 -6.224 1.00 95.50 217 ARG A N 1
ATOM 1737 C CA . ARG A 1 217 ? -15.796 -7.887 -5.611 1.00 95.50 217 ARG A CA 1
ATOM 1738 C C . ARG A 1 217 ? -17.107 -7.515 -4.929 1.00 95.50 217 ARG A C 1
ATOM 1740 O O . ARG A 1 217 ? -17.056 -7.030 -3.805 1.00 95.50 217 ARG A O 1
ATOM 1747 N N . ASP A 1 218 ? -18.244 -7.779 -5.563 1.00 96.00 218 ASP A N 1
ATOM 1748 C CA . ASP A 1 218 ? -19.556 -7.478 -4.991 1.00 96.00 218 ASP A CA 1
ATOM 1749 C C . ASP A 1 218 ? -19.816 -8.324 -3.730 1.00 96.00 218 ASP A C 1
ATOM 1751 O O . ASP A 1 218 ? -20.311 -7.805 -2.733 1.00 96.00 218 ASP A O 1
ATOM 1755 N N . VAL A 1 219 ? -19.422 -9.604 -3.708 1.00 95.38 219 VAL A N 1
ATOM 1756 C CA . VAL A 1 219 ? -19.517 -10.447 -2.497 1.00 95.38 219 VAL A CA 1
ATOM 1757 C C . VAL A 1 219 ? -18.654 -9.902 -1.359 1.00 95.38 219 VAL A C 1
ATOM 1759 O O . VAL A 1 219 ? -19.113 -9.831 -0.221 1.00 95.38 219 VAL A O 1
ATOM 1762 N N . VAL A 1 220 ? -17.418 -9.496 -1.657 1.00 95.12 220 VAL A N 1
ATOM 1763 C CA . VAL A 1 220 ? -16.493 -8.941 -0.659 1.00 95.12 220 VAL A CA 1
ATOM 1764 C C . VAL A 1 220 ? -16.993 -7.600 -0.118 1.00 95.12 220 VAL A C 1
ATOM 1766 O O . VAL A 1 220 ? -16.992 -7.395 1.091 1.00 95.12 220 VAL A O 1
ATOM 1769 N N . GLN A 1 221 ? -17.444 -6.700 -0.994 1.00 94.25 221 GLN A N 1
ATOM 1770 C CA . GLN A 1 221 ? -17.909 -5.361 -0.614 1.00 94.25 221 GLN A CA 1
ATOM 1771 C C . GLN A 1 221 ? -19.213 -5.387 0.192 1.00 94.25 221 GLN A C 1
ATOM 1773 O O . GLN A 1 221 ? -19.422 -4.507 1.020 1.00 94.25 221 GLN A O 1
ATOM 1778 N N . ASN A 1 222 ? -20.058 -6.402 -0.009 1.00 93.31 222 ASN A N 1
ATOM 1779 C CA . ASN A 1 222 ? -21.298 -6.596 0.749 1.00 93.31 222 ASN A CA 1
ATOM 1780 C C . ASN A 1 222 ? -21.115 -7.452 2.017 1.00 93.31 222 ASN A C 1
ATOM 1782 O O . ASN A 1 222 ? -22.092 -7.782 2.692 1.00 93.31 222 ASN A O 1
ATOM 1786 N N . CYS A 1 223 ? -19.886 -7.854 2.349 1.00 92.62 223 CYS A N 1
ATOM 1787 C CA . CYS A 1 223 ? -19.614 -8.591 3.577 1.00 92.62 223 CYS A CA 1
ATOM 1788 C C . CYS A 1 223 ? -19.778 -7.657 4.787 1.00 92.62 223 CYS A C 1
ATOM 1790 O O . CYS A 1 223 ? -19.100 -6.635 4.886 1.00 92.62 223 CYS A O 1
ATOM 1792 N N . ASN A 1 224 ? -20.678 -8.001 5.715 1.00 88.25 224 ASN A N 1
ATOM 1793 C CA . ASN A 1 224 ? -20.937 -7.171 6.888 1.00 88.25 224 ASN A CA 1
ATOM 1794 C C . ASN A 1 224 ? -19.787 -7.264 7.907 1.00 88.25 224 ASN A C 1
ATOM 1796 O O . ASN A 1 224 ? -19.680 -8.238 8.659 1.00 88.25 224 ASN A O 1
ATOM 1800 N N . VAL A 1 225 ? -18.950 -6.226 7.919 1.00 89.31 225 VAL A N 1
ATOM 1801 C CA . VAL A 1 225 ? -17.803 -6.055 8.829 1.00 89.31 225 VAL A CA 1
ATOM 1802 C C . VAL A 1 225 ? -17.784 -4.682 9.513 1.00 89.31 225 VAL A C 1
ATOM 1804 O O . VAL A 1 225 ? -16.792 -4.319 10.138 1.00 89.31 225 VAL A O 1
ATOM 1807 N N . LEU A 1 226 ? -18.861 -3.899 9.384 1.00 88.44 226 LEU A N 1
ATOM 1808 C CA . LEU A 1 226 ? -18.922 -2.512 9.864 1.00 88.44 226 LEU A CA 1
ATOM 1809 C C . LEU A 1 226 ? -18.609 -2.413 11.362 1.00 88.44 226 LEU A C 1
ATOM 1811 O O . LEU A 1 226 ? -17.732 -1.650 11.758 1.00 88.44 226 LEU A O 1
ATOM 1815 N N . GLU A 1 227 ? -19.258 -3.241 12.180 1.00 87.88 227 GLU A N 1
ATOM 1816 C CA . GLU A 1 227 ? -19.029 -3.279 13.631 1.00 87.88 227 GLU A CA 1
ATOM 1817 C C . GLU A 1 227 ? -17.603 -3.732 13.981 1.00 87.88 227 GLU A C 1
ATOM 1819 O O . GLU A 1 227 ? -16.965 -3.203 14.894 1.00 87.88 227 GLU A O 1
ATOM 1824 N N . ASP A 1 228 ? -17.043 -4.674 13.219 1.00 87.69 228 ASP A N 1
ATOM 1825 C CA . ASP A 1 228 ? -15.685 -5.165 13.453 1.00 87.69 228 ASP A CA 1
ATOM 1826 C C . ASP A 1 228 ? -14.616 -4.143 13.058 1.00 87.69 228 ASP A C 1
ATOM 1828 O O . ASP A 1 228 ? -13.517 -4.202 13.600 1.00 87.69 228 ASP A O 1
ATOM 1832 N N . LEU A 1 229 ? -14.920 -3.211 12.152 1.00 86.38 229 LEU A N 1
ATOM 1833 C CA . LEU A 1 229 ? -13.982 -2.204 11.644 1.00 86.38 229 LEU A CA 1
ATOM 1834 C C . LEU A 1 229 ? -14.200 -0.802 12.208 1.00 86.38 229 LEU A C 1
ATOM 1836 O O . LEU A 1 229 ? -13.370 0.079 11.978 1.00 86.38 229 LEU A O 1
ATOM 1840 N N . LYS A 1 230 ? -15.295 -0.582 12.937 1.00 85.88 230 LYS A N 1
ATOM 1841 C CA . LYS A 1 230 ? -15.611 0.712 13.536 1.00 85.88 230 LYS A CA 1
ATOM 1842 C C . LYS A 1 230 ? -14.440 1.222 14.384 1.00 85.88 230 LYS A C 1
ATOM 1844 O O . LYS A 1 230 ? -13.961 0.506 15.268 1.00 85.88 230 LYS A O 1
ATOM 1849 N N . ASP A 1 231 ? -13.991 2.439 14.094 1.00 84.69 231 ASP A N 1
ATOM 1850 C CA . ASP A 1 231 ? -12.901 3.134 14.790 1.00 84.69 231 ASP A CA 1
ATOM 1851 C C . ASP A 1 231 ? -11.552 2.390 14.777 1.00 84.69 231 ASP A C 1
ATOM 1853 O O . ASP A 1 231 ? -10.713 2.603 15.650 1.00 84.69 231 ASP A O 1
ATOM 1857 N N . ILE A 1 232 ? -11.318 1.501 13.801 1.00 88.38 232 ILE A N 1
ATOM 1858 C CA . ILE A 1 232 ? -9.998 0.889 13.631 1.00 88.38 232 ILE A CA 1
ATOM 1859 C C . ILE A 1 232 ? -9.025 1.867 12.979 1.00 88.38 232 ILE A C 1
ATOM 1861 O O . ILE A 1 232 ? -9.313 2.502 11.960 1.00 88.38 232 ILE A O 1
ATOM 1865 N N . THR A 1 233 ? -7.824 1.893 13.544 1.00 89.94 233 THR A N 1
ATOM 1866 C CA . THR A 1 233 ? -6.648 2.550 12.990 1.00 89.94 233 THR A CA 1
ATOM 1867 C C . THR A 1 233 ? -5.572 1.526 12.616 1.00 89.94 233 THR A C 1
ATOM 1869 O O . THR A 1 233 ? -5.552 0.398 13.119 1.00 89.94 233 THR A O 1
ATOM 1872 N N . VAL A 1 234 ? -4.679 1.908 11.701 1.00 88.88 234 VAL A N 1
ATOM 1873 C CA . VAL A 1 234 ? -3.389 1.238 11.499 1.00 88.88 234 VAL A CA 1
ATOM 1874 C C . VAL A 1 234 ? -2.294 2.144 12.018 1.00 88.88 234 VAL A C 1
ATOM 1876 O O . VAL A 1 234 ? -2.099 3.248 11.511 1.00 88.88 234 VAL A O 1
ATOM 1879 N N . ASP A 1 235 ? -1.554 1.633 12.990 1.00 90.62 235 ASP A N 1
ATOM 1880 C CA . ASP A 1 235 ? -0.429 2.336 13.580 1.00 90.62 235 ASP A CA 1
ATOM 1881 C C . ASP A 1 235 ? 0.842 2.035 12.783 1.00 90.62 235 ASP A C 1
ATOM 1883 O O . ASP A 1 235 ? 1.192 0.876 12.546 1.00 90.62 235 ASP A O 1
ATOM 1887 N N . VAL A 1 236 ? 1.528 3.090 12.350 1.00 90.88 236 VAL A N 1
ATOM 1888 C CA . VAL A 1 236 ? 2.774 3.015 11.586 1.00 90.88 236 VAL A CA 1
ATOM 1889 C C . VAL A 1 236 ? 3.849 3.866 12.252 1.00 90.88 236 VAL A C 1
ATOM 1891 O O . VAL A 1 236 ? 3.619 5.006 12.646 1.00 90.88 236 VAL A O 1
ATOM 1894 N N . ASP A 1 237 ? 5.048 3.310 12.380 1.00 89.31 237 ASP A N 1
ATOM 1895 C CA . ASP A 1 237 ? 6.220 3.991 12.945 1.00 89.31 237 ASP A CA 1
ATOM 1896 C C . ASP A 1 237 ? 7.437 3.942 12.010 1.00 89.31 237 ASP A C 1
ATOM 1898 O O . ASP A 1 237 ? 8.415 4.653 12.226 1.00 89.31 237 ASP A O 1
ATOM 1902 N N . THR A 1 238 ? 7.363 3.143 10.944 1.00 91.81 238 THR A N 1
ATOM 1903 C CA . THR A 1 238 ? 8.504 2.802 10.099 1.00 91.81 238 THR A CA 1
ATOM 1904 C C . THR A 1 238 ? 8.121 2.850 8.622 1.00 91.81 238 THR A C 1
ATOM 1906 O O . THR A 1 238 ? 7.149 2.225 8.198 1.00 91.81 238 THR A O 1
ATOM 1909 N N . LEU A 1 239 ? 8.935 3.526 7.813 1.00 93.12 239 LEU A N 1
ATOM 1910 C CA . LEU A 1 239 ? 8.981 3.340 6.368 1.00 93.12 239 LEU A CA 1
ATOM 1911 C C . LEU A 1 239 ? 9.968 2.226 6.038 1.00 93.12 239 LEU A C 1
ATOM 1913 O O . LEU A 1 239 ? 11.105 2.223 6.508 1.00 93.12 239 LEU A O 1
ATOM 1917 N N . GLN A 1 240 ? 9.553 1.295 5.189 1.00 91.19 240 GLN A N 1
ATOM 1918 C CA . GLN A 1 240 ? 10.359 0.130 4.877 1.00 91.19 240 GLN A CA 1
ATOM 1919 C C . GLN A 1 240 ? 10.643 0.017 3.385 1.00 91.19 240 GLN A C 1
ATOM 1921 O O . GLN A 1 240 ? 9.729 -0.034 2.567 1.00 91.19 240 GLN A O 1
ATOM 1926 N N . LEU A 1 241 ? 11.926 -0.089 3.048 1.00 89.88 241 LEU A N 1
ATOM 1927 C CA . LEU A 1 241 ? 12.391 -0.404 1.705 1.00 89.88 241 LEU A CA 1
ATOM 1928 C C . LEU A 1 241 ? 12.906 -1.845 1.677 1.00 89.88 241 LEU A C 1
ATOM 1930 O O . LEU A 1 241 ? 13.754 -2.217 2.489 1.00 89.88 241 LEU A O 1
ATOM 1934 N N . ARG A 1 242 ? 12.405 -2.663 0.749 1.00 85.44 242 ARG A N 1
ATOM 1935 C CA . ARG A 1 242 ? 12.783 -4.078 0.620 1.00 85.44 242 ARG A CA 1
ATOM 1936 C C . ARG A 1 242 ? 13.273 -4.393 -0.784 1.00 85.44 242 ARG A C 1
ATOM 1938 O O . ARG A 1 242 ? 12.833 -3.775 -1.748 1.00 85.44 242 ARG A O 1
ATOM 1945 N N . ASN A 1 243 ? 14.143 -5.391 -0.894 1.00 83.00 243 ASN A N 1
ATOM 1946 C CA . ASN A 1 243 ? 14.471 -6.019 -2.169 1.00 83.00 243 ASN A CA 1
ATOM 1947 C C . ASN A 1 243 ? 14.082 -7.507 -2.182 1.00 83.00 243 ASN A C 1
ATOM 1949 O O . ASN A 1 243 ? 13.817 -8.114 -1.144 1.00 83.00 243 ASN A O 1
ATOM 1953 N N . ILE A 1 244 ? 14.094 -8.108 -3.374 1.00 75.50 244 ILE A N 1
ATOM 1954 C CA . ILE A 1 244 ? 13.747 -9.524 -3.581 1.00 75.50 244 ILE A CA 1
ATOM 1955 C C . ILE A 1 244 ? 14.705 -10.505 -2.886 1.00 75.50 244 ILE A C 1
ATOM 1957 O O . ILE A 1 244 ? 14.341 -11.649 -2.647 1.00 75.50 244 ILE A O 1
ATOM 1961 N N . ALA A 1 245 ? 15.917 -10.062 -2.536 1.00 73.12 245 ALA A N 1
ATOM 1962 C CA . ALA A 1 245 ? 16.902 -10.858 -1.805 1.00 73.12 245 ALA A CA 1
ATOM 1963 C C . ALA A 1 245 ? 16.667 -10.837 -0.279 1.00 73.12 245 ALA A C 1
ATOM 1965 O O . ALA A 1 245 ? 17.504 -11.323 0.478 1.00 73.12 245 ALA A O 1
ATOM 1966 N N . GLY A 1 246 ? 15.558 -10.245 0.182 1.00 69.00 246 GLY A N 1
ATOM 1967 C CA . GLY A 1 246 ? 15.194 -10.162 1.597 1.00 69.00 246 GLY A CA 1
ATOM 1968 C C . GLY A 1 246 ? 15.911 -9.052 2.369 1.00 69.00 246 GLY A C 1
ATOM 1969 O O . GLY A 1 246 ? 15.672 -8.891 3.568 1.00 69.00 246 GLY A O 1
ATOM 1970 N N . LEU A 1 247 ? 16.752 -8.243 1.713 1.00 76.38 247 LEU A N 1
ATOM 1971 C CA . LEU A 1 247 ? 17.372 -7.094 2.360 1.00 76.38 247 LEU A CA 1
ATOM 1972 C C . LEU A 1 247 ? 16.301 -6.044 2.632 1.00 76.38 247 LEU A C 1
ATOM 1974 O O . LEU A 1 247 ? 15.618 -5.564 1.726 1.00 76.38 247 LEU A O 1
ATOM 1978 N N . THR A 1 248 ? 16.181 -5.701 3.906 1.00 82.19 248 THR A N 1
ATOM 1979 C CA . THR A 1 248 ? 15.157 -4.807 4.422 1.00 82.19 248 THR A CA 1
ATOM 1980 C C . THR A 1 248 ? 15.828 -3.625 5.102 1.00 82.19 248 THR A C 1
ATOM 1982 O O . THR A 1 248 ? 16.711 -3.792 5.942 1.00 82.19 248 THR A O 1
ATOM 1985 N N . ALA A 1 249 ? 15.410 -2.423 4.731 1.00 85.56 249 ALA A N 1
ATOM 1986 C CA . ALA A 1 249 ? 15.847 -1.182 5.332 1.00 85.56 249 ALA A CA 1
ATOM 1987 C C . ALA A 1 249 ? 14.659 -0.492 5.996 1.00 85.56 249 ALA A C 1
ATOM 1989 O O . ALA A 1 249 ? 13.730 -0.059 5.320 1.00 85.56 249 ALA A O 1
ATOM 1990 N N . ASN A 1 250 ? 14.726 -0.388 7.319 1.00 90.19 250 ASN A N 1
ATOM 1991 C CA . ASN A 1 250 ? 13.759 0.336 8.130 1.00 90.19 250 ASN A CA 1
ATOM 1992 C C . ASN A 1 250 ? 14.237 1.782 8.315 1.00 90.19 250 ASN A C 1
ATOM 1994 O O . ASN A 1 250 ? 15.424 2.024 8.566 1.00 90.19 250 ASN A O 1
ATOM 1998 N N . ILE A 1 251 ? 13.320 2.726 8.145 1.00 91.75 251 ILE A N 1
ATOM 1999 C CA . ILE A 1 251 ? 13.513 4.161 8.333 1.00 91.75 251 ILE A CA 1
ATOM 2000 C C . ILE A 1 251 ? 12.429 4.616 9.307 1.00 91.75 251 ILE A C 1
ATOM 2002 O O . ILE A 1 251 ? 11.249 4.570 8.967 1.00 91.75 251 ILE A O 1
ATOM 2006 N N . ASP A 1 252 ? 12.827 5.040 10.501 1.00 91.12 252 ASP A N 1
ATOM 2007 C CA . ASP A 1 252 ? 11.886 5.512 11.516 1.00 91.12 252 ASP A CA 1
ATOM 2008 C C . ASP A 1 252 ? 11.191 6.794 11.034 1.00 91.12 252 ASP A C 1
ATOM 2010 O O . ASP A 1 252 ? 11.835 7.718 10.527 1.00 91.12 252 ASP A O 1
ATOM 2014 N N . LEU A 1 253 ? 9.867 6.834 11.172 1.00 89.31 253 LEU A N 1
ATOM 2015 C CA . LEU A 1 253 ? 9.028 7.979 10.808 1.00 89.31 253 LEU A CA 1
ATOM 2016 C C . LEU A 1 253 ? 8.962 9.025 11.925 1.00 89.31 253 LEU A C 1
ATOM 2018 O O . LEU A 1 253 ? 8.559 10.162 11.685 1.00 89.31 253 LEU A O 1
ATOM 2022 N N . ILE A 1 254 ? 9.320 8.635 13.149 1.00 84.69 254 ILE A N 1
ATOM 2023 C CA . ILE A 1 254 ? 9.290 9.479 14.341 1.00 84.69 254 ILE A CA 1
ATOM 2024 C C . ILE A 1 254 ? 10.629 9.330 15.067 1.00 84.69 254 ILE A C 1
ATOM 2026 O O . ILE A 1 254 ? 11.143 8.219 15.192 1.00 84.69 254 ILE A O 1
ATOM 2030 N N . LYS A 1 255 ? 11.192 10.459 15.506 1.00 72.62 255 LYS A N 1
ATOM 2031 C CA . LYS A 1 255 ? 12.460 10.540 16.244 1.00 72.62 255 LYS A CA 1
ATOM 2032 C C . LYS A 1 255 ? 12.246 10.521 17.752 1.00 72.62 255 LYS A C 1
ATOM 2034 O O . LYS A 1 255 ? 11.212 11.070 18.199 1.00 72.62 255 LYS A O 1
#

Foldseek 3Di:
DALLLVLLVLLVVLCCVVPVVLVVFWDKAFAQDPDPDQFFDVCLFCPPVSNHWDWDLFFDWDDDPVLLVVLLVQLLVVLVVDDQDPVQKDWDDQDPVSVVVVPDDTDIWGWQAWDQFWFWDAFPVQLKIFIWIWSDDQDDAPDDDDSNRVRSNSSSLSSVVSCVVRVIDGDCVRQDVCQVCDYPSSGHRHTIIITGMMIGGHPPHDRDDPVRSVVSRVSRRPRPSNVSRPRDIDIHQWDWDAGSVGDIRTRGSHD

Radius of gyration: 19.07 Å; chains: 1; bounding box: 46×46×54 Å

Secondary structure (DSSP, 8-state):
--HHHHHHHHHHHHHHHH-TTHHHHEEEEETT-------SHHHHHSTTTTTS--B--S--EE--HHHHHHHHHHHHHHHTTPPPPTTTEEEPPPPHHHHHSTT-PPPEEEEEE--SSEEEEE-TTT--EEEEEESSPPPPTTS---HHHHHHHHHHHHHHHHHHHTT-EE-GGGT-S-TT-B-TTS-B----EEEEEEEEEPTTPPPPPHHHHHHHHHHHHTS--HHHHTT-EEEE-EEEEE-TTS-EEEEES--

Sequence (255 aa):
MSRLQVCSQKAASAIKSKFPELNSRYDWHFAGANRPVVFGRFGYTNVGAINSLHVSLLPNFYTEKHRFSQIRANLKRAVSLISPPGELLQEQEASAIDKMLSKHPKKKFISLKIKPNLRCYMSSKSGTVFVALDINDEPSLGDHMSAEYRFLRTMTGLAEEQLELLNCEYDWKTMVTNPSKKLDDGLPVIRYHVTLLIGEIQIFDRRLKSGEFRKLRDVVQNCNVLEDLKDITVDVDTLQLRNIAGLTANIDLIK

Organism: Clavispora lusitaniae (NCBI:txid36911)